Protein AF-A0A2A4QPN3-F1 (afdb_monomer)

Radius of gyration: 24.75 Å; Cα contacts (8 Å, |Δi|>4): 324; chains: 1; bounding box: 46×65×65 Å

Nearest PDB structures (foldseek):
  2ra8-assembly1_A  TM=9.077E-01  e=1.748E-03  Bacteroides fragilis YCH46
  4exr-assembly1_A-2  TM=6.008E-01  e=7.066E-01  Clostridioides difficile 630
  2it9-assembly2_D  TM=2.666E-01  e=8.387E-01  Prochlorococcus marinus str. NATL2A
  7ns8-assembly1_A-2  TM=3.839E-01  e=4.156E+00  Sulfolobus acidocaldarius DSM 639
  4pg6-assembly1_A  TM=3.106E-01  e=3.123E+00  Staphylococcus aureus

Secondary structure (DSSP, 8-state):
-HHHHHHHHSSTTHHHHHHHHGGGS-HHHHHHHHHHHHHHHHHHTPPPSEEEEEEEEETTEEEEEEEEEETTEEEEEEEETTS-EEEEEEE-SSHHHHHHHHHHHHHHHHHTT-EEE-----HHHH--EEEEGGG----TTS-GGGGHHHHHHHHHHHHHTT-B-HHHHHHHTTHHHHHHHHTTSS-HHHHHHHTTTEEEGGGB-HHHHHHHHHHHHHHHHHHIIIIITTSSSGGGS---HHHHHHHHHHHHHHHHHHHT-

pLDDT: mean 87.41, std 16.61, range [38.22, 98.75]

Mean predicted aligned error: 10.01 Å

Structure (mmCIF, N/CA/C/O backbone):
data_AF-A0A2A4QPN3-F1
#
_entry.id   AF-A0A2A4QPN3-F1
#
loop_
_atom_site.group_PDB
_atom_site.id
_atom_site.type_symbol
_atom_site.label_atom_id
_atom_site.label_alt_id
_atom_site.label_comp_id
_atom_site.label_asym_id
_atom_site.label_entity_id
_atom_site.label_seq_id
_atom_site.pdbx_PDB_ins_code
_atom_site.Cartn_x
_atom_site.Cartn_y
_atom_site.Cartn_z
_atom_site.occupancy
_atom_site.B_iso_or_equiv
_atom_site.auth_seq_id
_atom_site.auth_comp_id
_atom_site.auth_asym_id
_atom_site.auth_atom_id
_atom_site.pdbx_PDB_model_num
ATOM 1 N N . MET A 1 1 ? 7.264 -23.358 -3.867 1.00 40.41 1 MET A N 1
ATOM 2 C CA . MET A 1 1 ? 7.799 -24.368 -4.816 1.00 40.41 1 MET A CA 1
ATOM 3 C C . MET A 1 1 ? 9.286 -24.158 -5.152 1.00 40.41 1 MET A C 1
ATOM 5 O O . MET A 1 1 ? 10.064 -25.056 -4.858 1.00 40.41 1 MET A O 1
ATOM 9 N N . LYS A 1 2 ? 9.716 -22.974 -5.637 1.00 38.22 2 LYS A N 1
ATOM 10 C CA . LYS A 1 2 ? 11.133 -22.633 -5.943 1.00 38.22 2 LYS A CA 1
ATOM 11 C C . LYS A 1 2 ? 12.144 -22.939 -4.812 1.00 38.22 2 LYS A C 1
ATOM 13 O O . LYS A 1 2 ? 13.125 -23.634 -5.042 1.00 38.22 2 LYS A O 1
ATOM 18 N N . LYS A 1 3 ? 11.870 -22.515 -3.567 1.00 45.44 3 LYS A N 1
ATOM 19 C CA . LYS A 1 3 ? 12.744 -22.787 -2.396 1.00 45.44 3 LYS A CA 1
ATOM 20 C C . LYS A 1 3 ? 12.800 -24.268 -1.978 1.00 45.44 3 LYS A C 1
ATOM 22 O O . LYS A 1 3 ? 13.775 -24.687 -1.362 1.00 45.44 3 LYS A O 1
ATOM 27 N N . LEU A 1 4 ? 11.769 -25.054 -2.302 1.00 43.06 4 LEU A N 1
ATOM 28 C CA . LEU A 1 4 ? 11.677 -26.475 -1.945 1.00 43.06 4 LEU A CA 1
ATOM 29 C C . LEU A 1 4 ? 12.508 -27.338 -2.908 1.00 43.06 4 LEU A C 1
ATOM 31 O O . LEU A 1 4 ? 13.197 -28.251 -2.472 1.00 43.06 4 LEU A O 1
ATOM 35 N N . ILE A 1 5 ? 12.491 -26.999 -4.201 1.00 49.09 5 ILE A N 1
ATOM 36 C CA . ILE A 1 5 ? 13.241 -27.702 -5.253 1.00 49.09 5 ILE A CA 1
ATOM 37 C C . ILE A 1 5 ? 14.745 -27.423 -5.134 1.00 49.09 5 ILE A C 1
ATOM 39 O O . ILE A 1 5 ? 15.536 -28.360 -5.193 1.00 49.09 5 ILE A O 1
ATOM 43 N N . GLN A 1 6 ? 15.144 -26.175 -4.865 1.00 50.19 6 GLN A N 1
ATOM 44 C CA . GLN A 1 6 ? 16.559 -25.838 -4.671 1.00 50.19 6 GLN A CA 1
ATOM 45 C C . GLN A 1 6 ? 17.157 -26.552 -3.443 1.00 50.19 6 GLN A C 1
ATOM 47 O O . GLN A 1 6 ? 18.210 -27.173 -3.538 1.00 50.19 6 GLN A O 1
ATOM 52 N N . ARG A 1 7 ? 16.417 -26.601 -2.321 1.00 51.16 7 ARG A N 1
ATOM 53 C CA . ARG A 1 7 ? 16.808 -27.378 -1.126 1.00 51.16 7 ARG A CA 1
ATOM 54 C C . ARG A 1 7 ? 16.937 -28.884 -1.379 1.00 51.16 7 ARG A C 1
ATOM 56 O O . ARG A 1 7 ? 17.702 -29.543 -0.678 1.00 51.16 7 ARG A O 1
ATOM 63 N N . LEU A 1 8 ? 16.184 -29.438 -2.331 1.00 48.06 8 LEU A N 1
ATOM 64 C CA . LEU A 1 8 ? 16.278 -30.850 -2.715 1.00 48.06 8 LEU A CA 1
ATOM 65 C C . LEU A 1 8 ? 17.497 -31.117 -3.613 1.00 48.06 8 LEU A C 1
ATOM 67 O O . LEU A 1 8 ? 18.104 -32.176 -3.498 1.00 48.06 8 LEU A O 1
ATOM 71 N N . LEU A 1 9 ? 17.893 -30.173 -4.467 1.00 51.81 9 LEU A N 1
ATOM 72 C CA . LEU A 1 9 ? 19.077 -30.312 -5.325 1.00 51.81 9 LEU A CA 1
ATOM 73 C C . LEU A 1 9 ? 20.394 -30.149 -4.550 1.00 51.81 9 LEU A C 1
ATOM 75 O O . LEU A 1 9 ? 21.354 -30.866 -4.827 1.00 51.81 9 LEU A O 1
ATOM 79 N N . ASP A 1 10 ? 20.420 -29.276 -3.541 1.00 55.06 10 ASP A N 1
ATOM 80 C CA . ASP A 1 10 ? 21.624 -28.998 -2.742 1.00 55.06 10 ASP A CA 1
ATOM 81 C C . ASP A 1 10 ? 21.938 -30.102 -1.713 1.00 55.06 10 ASP A C 1
ATOM 83 O O . ASP A 1 10 ? 23.044 -30.181 -1.171 1.00 55.06 10 ASP A O 1
ATOM 87 N N . ASN A 1 11 ? 20.978 -30.990 -1.439 1.00 45.91 11 ASN A N 1
ATOM 88 C CA . ASN A 1 11 ? 21.125 -32.073 -0.477 1.00 45.91 11 ASN A CA 1
ATOM 89 C C . ASN A 1 11 ? 21.337 -33.400 -1.222 1.00 45.91 11 ASN A C 1
ATOM 91 O O . ASN A 1 11 ? 20.488 -33.809 -2.012 1.00 45.91 11 ASN A O 1
ATOM 95 N N . LYS A 1 12 ? 22.429 -34.135 -0.951 1.00 48.38 12 LYS A N 1
ATOM 96 C CA . LYS A 1 12 ? 22.719 -35.436 -1.607 1.00 48.38 12 LYS A CA 1
ATOM 97 C C . LYS A 1 12 ? 21.569 -36.457 -1.478 1.00 48.38 12 LYS A C 1
ATOM 99 O O . LYS A 1 12 ? 21.488 -37.387 -2.275 1.00 48.38 12 LYS A O 1
ATOM 104 N N . ALA A 1 13 ? 20.661 -36.260 -0.518 1.00 45.09 13 ALA A N 1
ATOM 105 C CA . ALA A 1 13 ? 19.436 -37.036 -0.343 1.00 45.09 13 ALA A CA 1
ATOM 106 C C . ALA A 1 13 ? 18.302 -36.690 -1.337 1.00 45.09 13 ALA A C 1
ATOM 108 O O . ALA A 1 13 ? 17.501 -37.563 -1.665 1.00 45.09 13 ALA A O 1
ATOM 109 N N . GLY A 1 14 ? 18.214 -35.462 -1.862 1.00 40.41 14 GLY A N 1
ATOM 110 C CA . GLY A 1 14 ? 17.149 -35.080 -2.800 1.00 40.41 14 GLY A CA 1
ATOM 111 C C . GLY A 1 14 ? 17.400 -35.543 -4.239 1.00 40.41 14 GLY A C 1
ATOM 112 O O . GLY A 1 14 ? 16.444 -35.864 -4.945 1.00 40.41 14 GLY A O 1
ATOM 113 N N . ALA A 1 15 ? 18.663 -35.764 -4.624 1.00 44.59 15 ALA A N 1
ATOM 114 C CA . ALA A 1 15 ? 19.0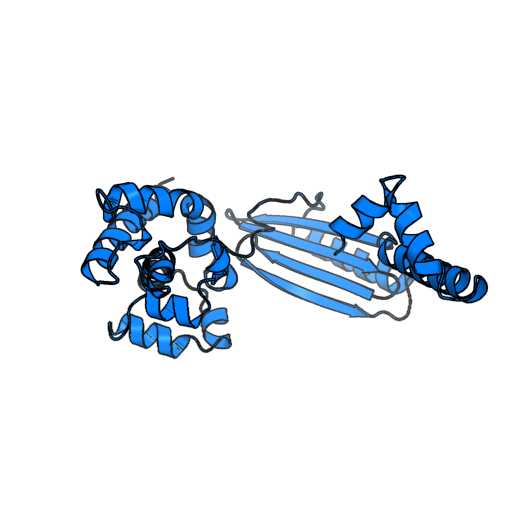02 -36.548 -5.818 1.00 44.59 15 ALA A CA 1
ATOM 115 C C . ALA A 1 15 ? 18.452 -37.992 -5.740 1.00 44.59 15 ALA A C 1
ATOM 117 O O . ALA A 1 15 ? 18.082 -38.577 -6.756 1.00 44.59 15 ALA A O 1
ATOM 118 N N . PHE A 1 16 ? 18.327 -38.546 -4.528 1.00 45.22 16 PHE A N 1
ATOM 119 C CA . PHE A 1 16 ? 17.784 -39.884 -4.282 1.00 45.22 16 PHE A CA 1
ATOM 120 C C . PHE A 1 16 ? 16.247 -39.929 -4.393 1.00 45.22 16 PHE A C 1
ATOM 122 O O . PHE A 1 16 ? 15.687 -40.927 -4.837 1.00 45.22 16 PHE A O 1
ATOM 129 N N . LEU A 1 17 ? 15.554 -38.832 -4.069 1.00 42.59 17 LEU A N 1
ATOM 130 C CA . LEU A 1 17 ? 14.089 -38.722 -4.155 1.00 42.59 17 LEU A CA 1
ATOM 131 C C . LEU A 1 17 ? 13.585 -38.589 -5.604 1.00 42.59 17 LEU A C 1
ATOM 133 O O . LEU A 1 17 ? 12.549 -39.158 -5.950 1.00 42.59 17 LEU A O 1
ATOM 137 N N . VAL A 1 18 ? 14.357 -37.931 -6.477 1.00 47.94 18 VAL A N 1
ATOM 138 C CA . VAL A 1 18 ? 14.113 -37.929 -7.934 1.00 47.94 18 VAL A CA 1
ATOM 139 C C . VAL A 1 18 ? 14.319 -39.330 -8.529 1.00 47.94 18 VAL A C 1
ATOM 141 O O . VAL A 1 18 ? 13.571 -39.746 -9.412 1.00 47.94 18 VAL A O 1
ATOM 144 N N . LEU A 1 19 ? 15.279 -40.092 -7.99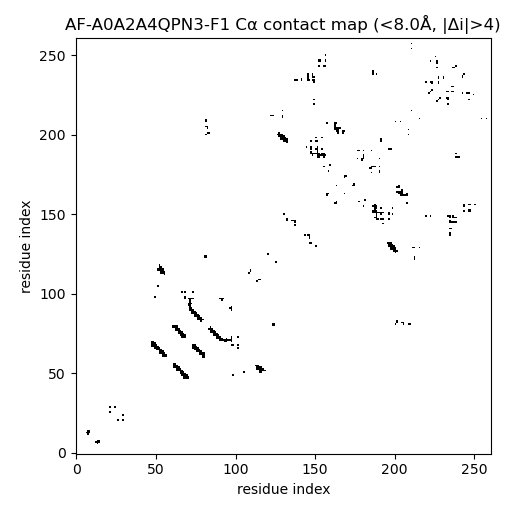6 1.00 47.38 19 LEU A N 1
ATOM 145 C CA . LEU A 1 19 ? 15.530 -41.486 -8.374 1.00 47.38 19 LEU A CA 1
ATOM 146 C C . LEU A 1 19 ? 14.396 -42.432 -7.939 1.00 47.38 19 LEU A C 1
ATOM 148 O O . LEU A 1 19 ? 14.037 -43.323 -8.705 1.00 47.38 19 LEU A O 1
ATOM 152 N N . ILE A 1 20 ? 13.778 -42.214 -6.771 1.00 46.72 20 ILE A N 1
ATOM 153 C CA . ILE A 1 20 ? 12.663 -43.043 -6.267 1.00 46.72 20 ILE A CA 1
ATOM 154 C C . ILE A 1 20 ? 11.383 -42.868 -7.107 1.00 46.72 20 ILE A C 1
ATOM 156 O O . ILE A 1 20 ? 10.689 -43.849 -7.371 1.00 46.72 20 ILE A O 1
ATOM 160 N N . LEU A 1 21 ? 11.099 -41.666 -7.620 1.00 42.12 21 LEU A N 1
ATOM 161 C CA . LEU A 1 21 ? 9.992 -41.440 -8.569 1.00 42.12 21 LEU A CA 1
ATOM 162 C C . LEU A 1 21 ? 10.262 -42.019 -9.975 1.00 42.12 21 LEU A C 1
ATOM 164 O O . LEU A 1 21 ? 9.327 -42.209 -10.753 1.00 42.12 21 LEU A O 1
ATOM 168 N N . GLY A 1 22 ? 11.520 -42.342 -10.296 1.00 45.50 22 GLY A N 1
ATOM 169 C CA . GLY A 1 22 ? 11.939 -42.956 -11.559 1.00 45.50 22 GLY A CA 1
ATOM 170 C C . GLY A 1 22 ? 11.785 -44.481 -11.632 1.00 45.50 22 GLY A C 1
ATOM 171 O O . GLY A 1 22 ? 11.969 -45.045 -12.705 1.00 45.50 22 GLY A O 1
ATOM 172 N N . ILE A 1 23 ? 11.425 -45.168 -10.541 1.00 47.28 23 ILE A N 1
ATOM 173 C CA . ILE A 1 23 ? 11.342 -46.645 -10.513 1.00 47.28 23 ILE A CA 1
ATOM 174 C C . ILE A 1 23 ? 10.055 -47.185 -11.181 1.00 47.28 23 ILE A C 1
ATOM 176 O O . ILE A 1 23 ? 9.970 -48.369 -11.494 1.00 47.28 23 ILE A O 1
ATOM 180 N N . LEU A 1 24 ? 9.073 -46.331 -11.497 1.00 47.88 24 LEU A N 1
ATOM 181 C CA . LEU A 1 24 ? 7.813 -46.733 -12.154 1.00 47.88 24 LEU A CA 1
ATOM 182 C C . LEU A 1 24 ? 7.694 -46.309 -13.627 1.00 47.88 24 LEU A C 1
ATOM 184 O O . LEU A 1 24 ? 6.676 -46.575 -14.264 1.00 47.88 24 LEU A O 1
ATOM 188 N N . ILE A 1 25 ? 8.716 -45.662 -14.195 1.00 50.16 25 ILE A N 1
ATOM 189 C CA . ILE A 1 25 ? 8.693 -45.171 -15.576 1.00 50.16 25 ILE A CA 1
ATOM 190 C C . ILE A 1 25 ? 10.009 -45.570 -16.250 1.00 50.16 25 ILE A C 1
ATOM 192 O O . ILE A 1 25 ? 11.072 -45.397 -15.668 1.00 50.16 25 ILE A O 1
ATOM 196 N N . SER A 1 26 ? 9.938 -46.127 -17.466 1.00 58.28 26 SER A N 1
ATOM 197 C CA . SER A 1 26 ? 11.101 -46.592 -18.243 1.00 58.28 26 SER A CA 1
ATOM 198 C C . SER A 1 26 ? 12.304 -45.630 -18.146 1.00 58.28 26 SER A C 1
ATOM 200 O O . SER A 1 26 ? 12.100 -44.415 -18.267 1.00 58.28 26 SER A O 1
ATOM 202 N N . PRO A 1 27 ? 13.551 -46.135 -18.015 1.00 58.44 27 PRO A N 1
ATOM 203 C CA . PRO A 1 27 ? 14.764 -45.312 -17.923 1.00 58.44 27 PRO A CA 1
ATOM 204 C C . PRO A 1 27 ? 14.859 -44.247 -19.025 1.00 58.44 27 PRO A C 1
ATOM 206 O O . PRO A 1 27 ? 15.352 -43.145 -18.802 1.00 58.44 27 PRO A O 1
ATOM 209 N N . PHE A 1 28 ? 14.318 -44.549 -20.208 1.00 53.84 28 PHE A N 1
ATOM 210 C CA . PHE A 1 28 ? 14.259 -43.632 -21.344 1.00 53.84 28 PHE A CA 1
ATOM 211 C C . PHE A 1 28 ? 13.368 -42.406 -21.092 1.00 53.84 28 PHE A C 1
ATOM 213 O O . PHE A 1 28 ? 13.723 -41.290 -21.467 1.00 53.84 28 PHE A O 1
ATOM 220 N N . VAL A 1 29 ? 12.227 -42.591 -20.425 1.00 57.44 29 VAL A N 1
ATOM 221 C CA . VAL A 1 29 ? 11.286 -41.509 -20.100 1.00 57.44 29 VAL A CA 1
ATOM 222 C C . VAL A 1 29 ? 11.829 -40.643 -18.965 1.00 57.44 29 VAL A C 1
ATOM 224 O O . VAL A 1 29 ? 11.651 -39.428 -18.991 1.00 57.44 29 VAL A O 1
ATOM 227 N N . ALA A 1 30 ? 12.534 -41.243 -18.002 1.00 56.59 30 ALA A N 1
ATOM 228 C CA . ALA A 1 30 ? 13.214 -40.504 -16.941 1.00 56.59 30 ALA A CA 1
ATOM 229 C C . ALA A 1 30 ? 14.332 -39.605 -17.502 1.00 56.59 30 ALA A C 1
ATOM 231 O O . ALA A 1 30 ? 14.390 -38.427 -17.160 1.00 56.59 30 ALA A O 1
ATOM 232 N N . ILE A 1 31 ? 15.155 -40.116 -18.428 1.00 61.53 31 ILE A N 1
ATOM 233 C CA . ILE A 1 31 ? 16.202 -39.331 -19.109 1.00 61.53 31 ILE A CA 1
ATOM 234 C C . ILE A 1 31 ? 15.591 -38.201 -19.947 1.00 61.53 31 ILE A C 1
ATOM 236 O O . ILE A 1 31 ? 16.084 -37.074 -19.910 1.00 61.53 31 ILE A O 1
ATOM 240 N N . PHE A 1 32 ? 14.508 -38.476 -20.682 1.00 63.62 32 PHE A N 1
ATOM 241 C CA . PHE A 1 32 ? 13.838 -37.468 -21.505 1.00 63.62 32 PHE A CA 1
ATOM 242 C C . PHE A 1 32 ? 13.210 -36.351 -20.657 1.00 63.62 32 PHE A C 1
ATOM 244 O O . PHE A 1 32 ? 13.458 -35.177 -20.921 1.00 63.62 32 PHE A O 1
ATOM 251 N N . LYS A 1 33 ? 12.476 -36.702 -19.590 1.00 67.06 33 LYS A N 1
ATOM 252 C CA . LYS A 1 33 ? 11.915 -35.720 -18.647 1.00 67.06 33 LYS A CA 1
ATOM 253 C C . LYS A 1 33 ? 13.001 -34.938 -17.915 1.00 67.06 33 LYS A C 1
ATOM 255 O O . LYS A 1 33 ? 12.840 -33.743 -17.708 1.00 67.06 33 LYS A O 1
ATOM 260 N N . TRP A 1 34 ? 14.112 -35.581 -17.552 1.00 65.12 34 TRP A N 1
ATOM 261 C CA . TRP A 1 34 ? 15.252 -34.894 -16.949 1.00 65.12 34 TRP A CA 1
ATOM 262 C C . TRP A 1 34 ? 15.859 -33.879 -17.913 1.00 65.12 34 TRP A C 1
ATOM 264 O O . TRP A 1 34 ? 16.080 -32.740 -17.522 1.00 65.12 34 TRP A O 1
ATOM 274 N N . LYS A 1 35 ? 16.045 -34.250 -19.186 1.00 70.06 35 LYS A N 1
ATOM 275 C CA . LYS A 1 35 ? 16.524 -33.329 -20.221 1.00 70.06 35 LYS A CA 1
ATOM 276 C C . LYS A 1 35 ? 15.583 -32.131 -20.381 1.00 70.06 35 LYS A C 1
ATOM 278 O O . LYS A 1 35 ? 16.059 -31.004 -20.352 1.00 70.06 35 LYS A O 1
ATOM 283 N N . GLU A 1 36 ? 14.272 -32.355 -20.470 1.00 71.56 36 GLU A N 1
ATOM 284 C CA . GLU A 1 36 ? 13.278 -31.275 -20.570 1.00 71.56 36 GLU A CA 1
ATOM 285 C C . GLU A 1 36 ? 13.287 -30.358 -19.336 1.00 71.56 36 GLU A C 1
ATOM 287 O O . GLU A 1 36 ? 13.307 -29.140 -19.482 1.00 71.56 36 GLU A O 1
ATOM 292 N N . ILE A 1 37 ? 13.350 -30.923 -18.126 1.00 68.56 37 ILE A N 1
ATOM 293 C CA . ILE A 1 37 ? 13.464 -30.150 -16.881 1.00 68.56 37 ILE A CA 1
ATOM 294 C C . ILE A 1 37 ? 14.769 -29.350 -16.868 1.00 68.56 37 ILE A C 1
ATOM 296 O O . ILE A 1 37 ? 14.751 -28.175 -16.527 1.00 68.56 37 ILE A O 1
ATOM 300 N N . THR A 1 38 ? 15.898 -29.939 -17.271 1.00 66.75 38 THR A N 1
ATOM 301 C CA . THR A 1 38 ? 17.180 -29.223 -17.294 1.00 66.75 38 THR A CA 1
ATOM 302 C C . THR A 1 38 ? 17.234 -28.128 -18.351 1.00 66.75 38 THR A C 1
ATOM 304 O O . THR A 1 38 ? 17.822 -27.089 -18.084 1.00 66.75 38 THR A O 1
ATOM 307 N N . GLU A 1 39 ? 16.628 -28.319 -19.525 1.00 72.00 39 GLU A N 1
ATOM 308 C CA . GLU A 1 39 ? 16.555 -27.272 -20.550 1.00 72.00 39 GLU A CA 1
ATOM 309 C C . GLU A 1 39 ? 15.607 -26.148 -20.116 1.00 72.00 39 GLU A C 1
ATOM 311 O O . GLU A 1 39 ? 15.998 -24.988 -20.177 1.00 72.00 39 GLU A O 1
ATOM 316 N N . ARG A 1 40 ? 14.445 -26.468 -19.529 1.00 60.78 40 ARG A N 1
ATOM 317 C CA . ARG A 1 40 ? 13.566 -25.460 -18.910 1.00 60.78 40 ARG A CA 1
ATOM 318 C C . ARG A 1 40 ? 14.265 -24.689 -17.798 1.00 60.78 40 ARG A C 1
ATOM 320 O O . ARG A 1 40 ? 14.178 -23.474 -17.760 1.00 60.78 40 ARG A O 1
ATOM 327 N N . LEU A 1 41 ? 15.005 -25.369 -16.922 1.00 58.03 41 LEU A N 1
ATOM 328 C CA . LEU A 1 41 ? 15.772 -24.714 -15.859 1.00 58.03 41 LEU A CA 1
ATOM 329 C C . LEU A 1 41 ? 16.925 -23.861 -16.407 1.00 58.03 41 LEU A C 1
ATOM 331 O O . LEU A 1 41 ? 17.285 -22.870 -15.781 1.00 58.03 41 LEU A O 1
ATOM 335 N N . LYS A 1 42 ? 17.526 -24.221 -17.548 1.00 64.69 42 LYS A N 1
ATOM 336 C CA . LYS A 1 42 ? 18.531 -23.380 -18.220 1.00 64.69 42 LYS A CA 1
ATOM 337 C C . LYS A 1 42 ? 17.897 -22.150 -18.863 1.00 64.69 42 LYS A C 1
ATOM 339 O O . LYS A 1 42 ? 18.478 -21.076 -18.771 1.00 64.69 42 LYS A O 1
ATOM 344 N N . GLU A 1 43 ? 16.732 -22.299 -19.487 1.00 61.66 43 GLU A N 1
ATOM 345 C CA . GLU A 1 43 ? 15.966 -21.182 -20.049 1.00 61.66 43 GLU A CA 1
ATOM 346 C C . GLU A 1 43 ? 15.454 -20.244 -18.945 1.00 61.66 43 GLU A C 1
ATOM 348 O O . GLU A 1 43 ? 15.603 -19.033 -19.065 1.00 61.66 43 GLU A O 1
ATOM 353 N N . GLU A 1 44 ? 14.953 -20.785 -17.831 1.00 57.72 44 GLU A N 1
ATOM 354 C CA . GLU A 1 44 ? 14.488 -20.018 -16.665 1.00 57.72 44 GLU A CA 1
ATOM 355 C C . GLU A 1 44 ? 15.620 -19.293 -15.913 1.00 57.72 44 GLU A C 1
ATOM 357 O O . GLU A 1 44 ? 15.354 -18.296 -15.246 1.00 57.72 44 GLU A O 1
ATOM 362 N N . ASN A 1 45 ? 16.868 -19.773 -16.007 1.00 59.19 45 ASN A N 1
ATOM 363 C CA . ASN A 1 45 ? 18.042 -19.164 -15.362 1.00 59.19 45 ASN A CA 1
ATOM 364 C C . ASN A 1 45 ? 18.944 -18.387 -16.332 1.00 59.19 45 ASN A C 1
ATOM 366 O O . ASN A 1 45 ? 20.059 -18.008 -15.964 1.00 59.19 45 ASN A O 1
ATOM 370 N N . LYS A 1 46 ? 18.512 -18.169 -17.577 1.00 73.31 46 LYS A N 1
ATOM 371 C CA . LYS A 1 46 ? 19.281 -17.364 -18.523 1.00 73.31 46 LYS A CA 1
ATOM 372 C C . LYS A 1 46 ? 19.271 -15.909 -18.051 1.00 73.31 46 LYS A C 1
ATOM 374 O O . LYS A 1 46 ? 18.209 -15.300 -17.957 1.00 73.31 46 LYS A O 1
ATOM 379 N N . GLU A 1 47 ? 20.451 -15.358 -17.763 1.00 76.94 47 GLU A N 1
ATOM 380 C CA . GLU A 1 47 ? 20.565 -13.933 -17.453 1.00 76.94 47 GLU A CA 1
ATOM 381 C C . GLU A 1 47 ? 20.036 -13.093 -18.625 1.00 76.94 47 GLU A C 1
ATOM 383 O O . GLU A 1 47 ? 20.248 -13.456 -19.791 1.00 76.94 47 GLU A O 1
ATOM 388 N N . PRO A 1 48 ? 19.339 -11.984 -18.334 1.00 78.56 48 PRO A N 1
ATOM 389 C CA . PRO A 1 48 ? 18.852 -11.097 -19.372 1.00 78.56 48 PRO A CA 1
ATOM 390 C C . PRO A 1 48 ? 20.022 -10.554 -20.194 1.00 78.56 48 PRO A C 1
ATOM 392 O O . PRO A 1 48 ? 21.121 -10.317 -19.693 1.00 78.56 48 PRO A O 1
ATOM 395 N N . ASP A 1 49 ? 19.763 -10.308 -21.474 1.00 84.75 49 ASP A N 1
ATOM 396 C CA . ASP A 1 49 ? 20.779 -9.809 -22.399 1.00 84.75 49 ASP A CA 1
ATOM 397 C C . ASP A 1 49 ? 21.205 -8.369 -22.064 1.00 84.75 49 ASP A C 1
ATOM 399 O O . ASP A 1 49 ? 22.281 -7.918 -22.460 1.00 84.75 49 ASP A O 1
ATOM 403 N N . PHE A 1 50 ? 20.348 -7.643 -21.343 1.00 92.12 50 PHE A N 1
ATOM 404 C CA . PHE A 1 50 ? 20.582 -6.289 -20.865 1.00 92.12 50 PHE A CA 1
ATOM 405 C C . PHE A 1 50 ? 19.665 -5.986 -19.680 1.00 92.12 50 PHE A C 1
ATOM 407 O O . PHE A 1 50 ? 18.466 -6.261 -19.728 1.00 92.12 50 PHE A O 1
ATOM 414 N N . THR A 1 51 ? 20.207 -5.345 -18.647 1.00 94.81 51 THR A N 1
ATOM 415 C CA . THR A 1 51 ? 19.410 -4.717 -17.588 1.00 94.81 51 THR A CA 1
ATOM 416 C C . THR A 1 51 ? 20.047 -3.398 -17.182 1.00 94.81 51 THR A C 1
ATOM 418 O O . THR A 1 51 ? 21.253 -3.338 -16.910 1.00 94.81 51 THR A O 1
ATOM 421 N N . LYS A 1 52 ? 19.247 -2.331 -17.139 1.00 97.06 52 LYS A N 1
ATOM 422 C CA . LYS A 1 52 ? 19.645 -1.036 -16.581 1.00 97.06 52 LYS A CA 1
ATOM 423 C C . LYS A 1 52 ? 18.559 -0.512 -15.667 1.00 97.06 52 LYS A C 1
ATOM 425 O O . LYS A 1 52 ? 17.403 -0.422 -16.060 1.00 97.06 52 LYS A O 1
ATOM 430 N N . TYR A 1 53 ? 18.989 -0.127 -14.477 1.00 96.69 53 TYR A N 1
ATOM 431 C CA . TYR A 1 53 ? 18.171 0.537 -13.489 1.00 96.69 53 TYR A CA 1
ATOM 432 C C . TYR A 1 53 ? 18.662 1.977 -13.355 1.00 96.69 53 TYR A C 1
ATOM 434 O O . TYR A 1 53 ? 19.873 2.229 -13.313 1.00 96.69 53 TYR A O 1
ATOM 442 N N . LEU A 1 54 ? 17.734 2.924 -13.391 1.00 97.62 54 LEU A N 1
ATOM 443 C CA . LEU A 1 54 ? 18.029 4.340 -13.301 1.00 97.62 54 LEU A CA 1
ATOM 444 C C . LEU A 1 54 ? 17.113 5.004 -12.286 1.00 97.62 54 LEU A C 1
ATOM 446 O O . LEU A 1 54 ? 15.935 4.670 -12.202 1.00 97.62 54 LEU A O 1
ATOM 450 N N . GLU A 1 55 ? 17.648 5.998 -11.587 1.00 96.50 55 GLU A N 1
ATOM 451 C CA . GLU A 1 55 ? 16.924 6.766 -10.578 1.00 96.50 55 GLU A CA 1
ATOM 452 C C . GLU A 1 55 ? 17.100 8.266 -10.789 1.00 96.50 55 GLU A C 1
ATOM 454 O O . GLU A 1 55 ? 18.140 8.739 -11.263 1.00 96.50 55 GLU A O 1
ATOM 459 N N . ARG A 1 56 ? 16.081 9.023 -10.391 1.00 95.62 56 ARG A N 1
ATOM 460 C CA . ARG A 1 56 ? 16.109 10.480 -10.313 1.00 95.62 56 ARG A CA 1
ATOM 461 C C . ARG A 1 56 ? 15.485 10.909 -8.993 1.00 95.62 56 ARG A C 1
ATOM 463 O O . ARG A 1 56 ? 14.342 10.567 -8.719 1.00 95.62 56 ARG A O 1
ATOM 470 N N . ASN A 1 57 ? 16.223 11.702 -8.223 1.00 92.56 57 ASN A N 1
ATOM 471 C CA . ASN A 1 57 ? 15.748 12.272 -6.965 1.00 92.56 57 ASN A CA 1
ATOM 472 C C . ASN A 1 57 ? 15.344 13.734 -7.183 1.00 92.56 57 ASN A C 1
ATOM 474 O O . ASN A 1 57 ? 16.163 14.521 -7.665 1.00 92.56 57 ASN A O 1
ATOM 478 N N . ALA A 1 58 ? 14.113 14.088 -6.824 1.00 87.31 58 ALA A N 1
ATOM 479 C CA . ALA A 1 58 ? 13.590 15.452 -6.857 1.00 87.31 58 ALA A CA 1
ATOM 480 C C . ALA A 1 58 ? 12.601 15.648 -5.699 1.00 87.31 58 ALA A C 1
ATOM 482 O O . ALA A 1 58 ? 11.746 14.801 -5.493 1.00 87.31 58 ALA A O 1
ATOM 483 N N . ASP A 1 59 ? 12.724 16.740 -4.940 1.00 78.31 59 ASP A N 1
ATOM 484 C CA . ASP A 1 59 ? 11.754 17.148 -3.906 1.00 78.31 59 ASP A CA 1
ATOM 485 C C . ASP A 1 59 ? 11.342 16.042 -2.904 1.00 78.31 59 ASP A C 1
ATOM 487 O O . ASP A 1 59 ? 10.175 15.909 -2.547 1.00 78.31 59 ASP A O 1
ATOM 491 N N . ASN A 1 60 ? 12.317 15.258 -2.419 1.00 74.50 60 ASN A N 1
ATOM 492 C CA . ASN A 1 60 ? 12.127 14.084 -1.542 1.00 74.50 60 ASN A CA 1
ATOM 493 C C . ASN A 1 60 ? 11.349 12.915 -2.172 1.00 74.50 60 ASN A C 1
ATOM 495 O O . ASN A 1 60 ? 10.896 12.019 -1.462 1.00 74.50 60 ASN A O 1
ATOM 499 N N . GLU A 1 61 ? 11.223 12.899 -3.494 1.00 84.50 61 GLU A N 1
ATOM 500 C CA . GLU A 1 61 ? 10.680 11.787 -4.259 1.00 84.50 61 GLU A CA 1
ATOM 501 C C . GLU A 1 61 ? 11.771 11.156 -5.131 1.00 84.50 61 GLU A C 1
ATOM 503 O O . GLU A 1 61 ? 12.604 11.840 -5.739 1.00 84.50 61 GLU A O 1
ATOM 508 N N . THR A 1 62 ? 11.755 9.827 -5.200 1.00 90.38 62 THR A N 1
ATOM 509 C CA . THR A 1 62 ? 12.635 9.045 -6.070 1.00 90.38 62 THR A CA 1
ATOM 510 C C . THR A 1 62 ? 11.799 8.428 -7.180 1.00 90.38 62 THR A C 1
ATOM 512 O O . THR A 1 62 ? 10.982 7.539 -6.938 1.00 90.38 62 THR A O 1
ATOM 515 N N . SER A 1 63 ? 12.007 8.894 -8.411 1.00 94.44 63 SER A N 1
ATOM 516 C CA . SER A 1 63 ? 11.511 8.219 -9.611 1.00 94.44 63 SER A CA 1
ATOM 517 C C . SER A 1 63 ? 12.519 7.162 -10.049 1.00 94.44 63 SER A C 1
ATOM 519 O O . SER A 1 63 ? 13.729 7.400 -9.994 1.00 94.44 63 SER A O 1
ATOM 521 N N . PHE A 1 64 ? 12.041 6.035 -10.563 1.00 95.88 64 PHE A N 1
ATOM 522 C CA . PHE A 1 64 ? 12.889 4.976 -11.095 1.00 95.88 64 PHE A CA 1
ATOM 523 C C . PHE A 1 64 ? 12.416 4.487 -12.461 1.00 95.88 64 PHE A C 1
ATOM 525 O O . PHE A 1 64 ? 11.253 4.635 -12.841 1.00 95.88 64 PHE A O 1
ATOM 532 N N . ILE A 1 65 ? 13.339 3.862 -13.184 1.00 97.38 65 ILE A N 1
ATOM 533 C CA . ILE A 1 65 ? 13.043 3.057 -14.362 1.00 97.38 65 ILE A CA 1
ATOM 534 C C . ILE A 1 65 ? 13.986 1.853 -14.422 1.00 97.38 65 ILE A C 1
ATOM 536 O O . ILE A 1 65 ? 15.205 1.984 -14.314 1.00 97.38 65 ILE A O 1
ATOM 540 N N . ASN A 1 66 ? 13.411 0.670 -14.610 1.00 96.75 66 ASN A N 1
ATOM 541 C CA . ASN A 1 66 ? 14.099 -0.588 -14.846 1.00 96.75 66 ASN A CA 1
ATOM 542 C C . ASN A 1 66 ? 13.819 -1.057 -16.277 1.00 96.75 66 ASN A C 1
ATOM 544 O O . ASN A 1 66 ? 12.665 -1.241 -16.662 1.00 96.75 66 ASN A O 1
ATOM 548 N N . ILE A 1 67 ? 14.872 -1.252 -17.067 1.00 97.81 67 ILE A N 1
ATOM 549 C CA . ILE A 1 67 ? 14.791 -1.661 -18.471 1.00 97.81 67 ILE A CA 1
ATOM 550 C C . ILE A 1 67 ? 15.503 -2.997 -18.609 1.00 97.81 67 ILE A C 1
ATOM 552 O O . ILE A 1 67 ? 16.722 -3.064 -18.444 1.00 97.81 67 ILE A O 1
ATOM 556 N N . THR A 1 68 ? 14.756 -4.037 -18.969 1.00 97.19 68 THR A N 1
ATOM 557 C CA . THR A 1 68 ? 15.268 -5.400 -19.139 1.00 97.19 68 THR A CA 1
ATOM 558 C C . THR A 1 68 ? 15.023 -5.875 -20.563 1.00 97.19 68 THR A C 1
ATOM 560 O O . THR A 1 68 ? 13.898 -5.790 -21.049 1.00 97.19 68 THR A O 1
ATOM 563 N N . VAL A 1 69 ? 16.053 -6.397 -21.230 1.00 96.31 69 VAL A N 1
ATOM 564 C CA . VAL A 1 69 ? 15.935 -7.033 -22.550 1.00 96.31 69 VAL A CA 1
ATOM 565 C C . VAL A 1 69 ? 16.160 -8.535 -22.418 1.00 96.31 69 VAL A C 1
ATOM 567 O O . VAL A 1 69 ? 17.198 -8.978 -21.924 1.00 96.31 69 VAL A O 1
ATOM 570 N N . GLU A 1 70 ? 15.197 -9.307 -22.907 1.00 94.12 70 GLU A N 1
ATOM 571 C CA . GLU A 1 70 ? 15.248 -10.762 -23.039 1.00 94.12 70 GLU A CA 1
ATOM 572 C C . GLU A 1 70 ? 14.981 -11.104 -24.515 1.00 94.12 70 GLU A C 1
ATOM 574 O O . GLU A 1 70 ? 13.845 -11.014 -24.988 1.00 94.12 70 GLU A O 1
ATOM 579 N N . ASP A 1 71 ? 16.031 -11.461 -25.265 1.00 92.81 71 ASP A N 1
ATOM 580 C CA . ASP A 1 71 ? 15.971 -11.705 -26.712 1.00 92.81 71 ASP A CA 1
ATOM 581 C C . ASP A 1 71 ? 15.395 -10.510 -27.502 1.00 92.81 71 ASP A C 1
ATOM 583 O O . ASP A 1 71 ? 16.033 -9.459 -27.595 1.00 92.81 71 ASP A O 1
ATOM 587 N N . THR A 1 72 ? 14.196 -10.636 -28.076 1.00 95.50 72 THR A N 1
ATOM 588 C CA . THR A 1 72 ? 13.535 -9.573 -28.848 1.00 95.50 72 THR A CA 1
ATOM 589 C C . THR A 1 72 ? 12.573 -8.719 -28.023 1.00 95.50 72 THR A C 1
ATOM 591 O O . THR A 1 72 ? 11.933 -7.820 -28.574 1.00 95.50 72 THR A O 1
ATOM 594 N N . TRP A 1 73 ? 12.417 -9.016 -26.733 1.00 95.69 73 TRP A N 1
ATOM 595 C CA . TRP A 1 73 ? 11.449 -8.368 -25.855 1.00 95.69 73 TRP A CA 1
ATOM 596 C C . TRP A 1 73 ? 12.136 -7.430 -24.878 1.00 95.69 73 TRP A C 1
ATOM 598 O O . TRP A 1 73 ? 13.116 -7.792 -24.232 1.00 95.69 73 TRP A O 1
ATOM 608 N N . ILE A 1 74 ? 11.580 -6.230 -24.737 1.00 97.50 74 ILE A N 1
ATOM 609 C CA . ILE A 1 74 ? 11.984 -5.262 -23.727 1.00 97.50 74 ILE A CA 1
ATOM 610 C C . ILE A 1 74 ? 10.853 -5.122 -22.718 1.00 97.50 74 ILE A C 1
ATOM 612 O O . ILE A 1 74 ? 9.726 -4.813 -23.104 1.00 97.50 74 ILE A O 1
ATOM 616 N N . ARG A 1 75 ? 11.152 -5.316 -21.436 1.00 97.56 75 ARG A N 1
ATOM 617 C CA . ARG A 1 75 ? 10.274 -4.949 -20.324 1.00 97.56 75 ARG A CA 1
ATOM 618 C C . ARG A 1 75 ? 10.758 -3.637 -19.729 1.00 97.56 75 ARG A C 1
ATOM 620 O O . ARG A 1 75 ? 11.954 -3.472 -19.490 1.00 97.56 75 ARG A O 1
ATOM 627 N N . VAL A 1 76 ? 9.824 -2.725 -19.500 1.00 97.62 76 VAL A N 1
ATOM 628 C CA . VAL A 1 76 ? 10.072 -1.453 -18.825 1.00 97.62 76 VAL A CA 1
ATOM 629 C C . VAL A 1 76 ? 9.158 -1.382 -17.615 1.00 97.62 76 VAL A C 1
ATOM 631 O O . VAL A 1 76 ? 7.941 -1.497 -17.758 1.00 97.62 76 VAL A O 1
ATOM 634 N N . GLU A 1 77 ? 9.749 -1.200 -16.443 1.00 95.56 77 GLU A N 1
ATOM 635 C CA . GLU A 1 77 ? 9.034 -0.889 -15.208 1.00 95.56 77 GLU A CA 1
ATOM 636 C C . GLU A 1 77 ? 9.475 0.501 -14.759 1.00 95.56 77 GLU A C 1
ATOM 638 O O . GLU A 1 77 ? 10.660 0.712 -14.518 1.00 95.56 77 GLU A O 1
ATOM 643 N N . GLU A 1 78 ? 8.560 1.461 -14.688 1.00 95.19 78 GLU A N 1
ATOM 644 C CA . GLU A 1 78 ? 8.876 2.831 -14.280 1.00 95.19 78 GLU A CA 1
ATOM 645 C C . GLU A 1 78 ? 7.819 3.373 -13.325 1.00 95.19 78 GLU A C 1
ATOM 647 O O . GLU A 1 78 ? 6.653 2.979 -13.376 1.00 95.19 78 GLU A O 1
ATOM 652 N N . GLY A 1 79 ? 8.226 4.267 -12.436 1.00 92.62 79 GLY A N 1
ATOM 653 C CA . GLY A 1 79 ? 7.331 4.829 -11.438 1.00 92.62 79 GLY A CA 1
ATOM 654 C C . GLY A 1 79 ? 8.081 5.629 -10.394 1.00 92.62 79 GLY A C 1
ATOM 655 O O . GLY A 1 79 ? 9.211 6.071 -10.605 1.00 92.62 79 GLY A O 1
ATOM 656 N N . GLU A 1 80 ? 7.437 5.801 -9.253 1.00 90.88 80 GLU A N 1
ATOM 657 C CA . GLU A 1 80 ? 7.979 6.514 -8.102 1.00 90.88 80 GLU A CA 1
ATOM 658 C C . GLU A 1 80 ? 7.934 5.606 -6.880 1.00 90.88 80 GLU A C 1
ATOM 660 O O . GLU A 1 80 ? 7.022 4.787 -6.735 1.00 90.88 80 GLU A O 1
ATOM 665 N N . PHE A 1 81 ? 8.918 5.741 -5.995 1.00 89.56 81 PHE A N 1
ATOM 666 C CA . PHE A 1 81 ? 8.904 5.035 -4.717 1.00 89.56 81 PHE A CA 1
ATOM 667 C C . PHE A 1 81 ? 7.638 5.402 -3.946 1.00 89.56 81 PHE A C 1
ATOM 669 O O . PHE A 1 81 ? 7.221 6.562 -3.942 1.00 89.56 81 PHE A O 1
ATOM 676 N N . LEU A 1 82 ? 7.002 4.397 -3.332 1.00 86.69 82 LEU A N 1
ATOM 677 C CA . LEU A 1 82 ? 5.708 4.529 -2.643 1.00 86.69 82 LEU A CA 1
ATOM 678 C C . LEU A 1 82 ? 4.543 5.040 -3.517 1.00 86.69 82 LEU A C 1
ATOM 680 O O . LEU A 1 82 ? 3.462 5.340 -3.002 1.00 86.69 82 LEU A O 1
ATOM 684 N N . GLY A 1 83 ? 4.754 5.134 -4.831 1.00 85.75 83 GLY A N 1
ATOM 685 C CA . GLY A 1 83 ? 3.770 5.528 -5.825 1.00 85.75 83 GLY A CA 1
ATOM 686 C C . GLY A 1 83 ? 3.321 4.363 -6.704 1.00 85.75 83 GLY A C 1
ATOM 687 O O . GLY A 1 83 ? 3.565 3.183 -6.424 1.00 85.75 83 GLY A O 1
ATOM 688 N N . GLN A 1 84 ? 2.642 4.718 -7.792 1.00 81.50 84 GLN A N 1
ATOM 689 C CA . GLN A 1 84 ? 2.207 3.766 -8.804 1.00 81.50 84 GLN A CA 1
ATOM 690 C C . GLN A 1 84 ? 3.388 3.353 -9.688 1.00 81.50 84 GLN A C 1
ATOM 692 O O . GLN A 1 84 ? 4.242 4.170 -10.040 1.00 81.50 84 GLN A O 1
ATOM 697 N N . VAL A 1 85 ? 3.411 2.076 -10.070 1.00 87.31 85 VAL A N 1
ATOM 698 C CA . VAL A 1 85 ? 4.417 1.519 -10.977 1.00 87.31 85 VAL A CA 1
ATOM 699 C C . VAL A 1 85 ? 3.741 1.092 -12.268 1.00 87.31 85 VAL A C 1
ATOM 701 O O . VAL A 1 85 ? 2.864 0.231 -12.278 1.00 87.31 85 VAL A O 1
ATOM 704 N N . SER A 1 86 ? 4.184 1.675 -13.374 1.00 90.19 86 SER A N 1
ATOM 705 C CA . SER A 1 86 ? 3.769 1.291 -14.716 1.00 90.19 86 SER A CA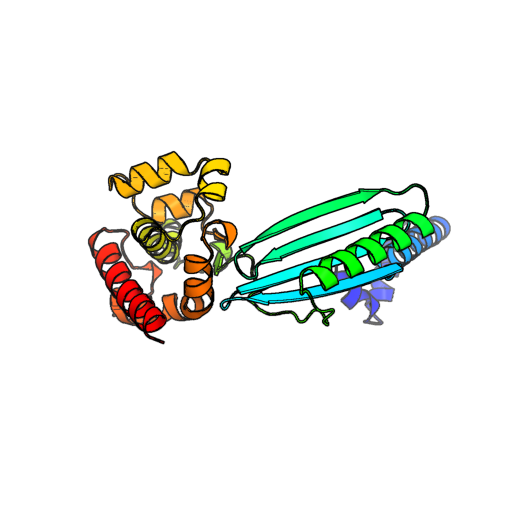 1
ATOM 706 C C . SER A 1 86 ? 4.674 0.188 -15.248 1.00 90.19 86 SER A C 1
ATOM 708 O O . SER A 1 86 ? 5.898 0.263 -15.142 1.00 90.19 86 SER A O 1
ATOM 710 N N . LYS A 1 87 ? 4.073 -0.836 -15.860 1.00 94.06 87 LYS A N 1
ATOM 711 C CA . LYS A 1 87 ? 4.794 -1.930 -16.519 1.00 94.06 87 LYS A CA 1
ATOM 712 C C . LYS A 1 87 ? 4.393 -1.992 -17.983 1.00 94.06 87 LYS A C 1
ATOM 714 O O . LYS A 1 87 ? 3.210 -2.071 -18.301 1.00 94.06 87 LYS A O 1
ATOM 719 N N . SER A 1 88 ? 5.370 -1.987 -18.881 1.00 96.44 88 SER A N 1
ATOM 720 C CA . SER A 1 88 ? 5.136 -2.115 -20.320 1.00 96.44 88 SER A CA 1
ATOM 721 C C . SER A 1 88 ? 6.087 -3.122 -20.959 1.00 96.44 88 SER A C 1
ATOM 723 O O . SER A 1 88 ? 7.153 -3.438 -20.430 1.00 96.44 88 SER A O 1
ATOM 725 N N . SER A 1 89 ? 5.667 -3.682 -22.092 1.00 96.81 89 SER A N 1
ATOM 726 C CA . SER A 1 89 ? 6.447 -4.649 -22.864 1.00 96.81 89 SER A CA 1
ATOM 727 C C . SER A 1 89 ? 6.465 -4.256 -24.334 1.00 96.81 89 SER A C 1
ATOM 729 O O . SER A 1 89 ? 5.427 -3.935 -24.910 1.00 96.81 89 SER A O 1
ATOM 731 N N . HIS A 1 90 ? 7.646 -4.301 -24.943 1.00 96.19 90 HIS A N 1
ATOM 732 C CA . HIS A 1 90 ? 7.886 -3.870 -26.318 1.00 96.19 90 HIS A CA 1
ATOM 733 C C . HIS A 1 90 ? 8.585 -4.990 -27.080 1.00 96.19 90 HIS A C 1
ATOM 735 O O . HIS A 1 90 ? 9.665 -5.426 -26.689 1.00 96.19 90 HIS A O 1
ATOM 741 N N . GLY A 1 91 ? 7.981 -5.458 -28.170 1.00 95.69 91 GLY A N 1
ATOM 742 C CA . GLY A 1 91 ? 8.596 -6.436 -29.066 1.00 95.69 91 GLY A CA 1
ATOM 743 C C . GLY A 1 91 ? 9.354 -5.748 -30.195 1.00 95.69 91 GLY A C 1
ATOM 744 O O . GLY A 1 91 ? 8.887 -4.745 -30.743 1.00 95.69 91 GLY A O 1
ATOM 745 N N . LYS A 1 92 ? 10.513 -6.288 -30.570 1.00 96.94 92 LYS A N 1
ATOM 746 C CA . LYS A 1 92 ? 11.257 -5.868 -31.763 1.00 96.94 92 LYS A CA 1
ATOM 747 C C . LYS A 1 92 ? 11.485 -7.034 -32.719 1.00 96.94 92 LYS A C 1
ATOM 749 O O . LYS A 1 92 ? 11.246 -8.187 -32.387 1.00 96.94 92 LYS A O 1
ATOM 754 N N . ASN A 1 93 ? 11.922 -6.726 -33.936 1.00 95.00 93 ASN A N 1
ATOM 755 C CA . ASN A 1 93 ? 12.128 -7.725 -34.988 1.00 95.00 93 ASN A CA 1
ATOM 756 C C . ASN A 1 93 ? 13.452 -8.496 -34.850 1.00 95.00 93 ASN A C 1
ATOM 758 O O . ASN A 1 93 ? 13.629 -9.519 -35.504 1.00 95.00 93 ASN A O 1
ATOM 762 N N . SER A 1 94 ? 14.383 -8.014 -34.025 1.00 96.38 94 SER A N 1
ATOM 763 C CA . SER A 1 94 ? 15.636 -8.698 -33.709 1.00 96.38 94 SER A CA 1
ATOM 764 C C . SER A 1 94 ? 16.163 -8.297 -32.333 1.00 96.38 94 SER A C 1
ATOM 766 O O . SER A 1 94 ? 15.881 -7.200 -31.844 1.00 96.38 94 SER A O 1
ATOM 768 N N . LYS A 1 95 ? 17.006 -9.143 -31.738 1.00 96.00 95 LYS A N 1
ATOM 769 C CA . LYS A 1 95 ? 17.719 -8.819 -30.497 1.00 96.00 95 LYS A CA 1
ATOM 770 C C . LYS A 1 95 ? 18.540 -7.530 -30.606 1.00 96.00 95 LYS A C 1
ATOM 772 O O . LYS A 1 95 ? 18.526 -6.702 -29.703 1.00 96.00 95 LYS A O 1
ATOM 777 N N . GLU A 1 96 ? 19.222 -7.321 -31.732 1.00 96.94 96 GLU A N 1
ATOM 778 C CA . GLU A 1 96 ? 20.012 -6.105 -31.972 1.00 96.94 96 GLU A CA 1
ATOM 779 C C . GLU A 1 96 ? 19.136 -4.846 -31.943 1.00 96.94 96 GLU A C 1
ATOM 781 O O . GLU A 1 96 ? 19.464 -3.866 -31.277 1.00 96.94 96 GLU A O 1
ATOM 786 N N . SER A 1 97 ? 17.973 -4.886 -32.596 1.00 97.31 97 SER A N 1
ATOM 787 C CA . SER A 1 97 ? 17.030 -3.764 -32.573 1.00 97.31 97 SER A CA 1
ATOM 788 C C . SER A 1 97 ? 16.433 -3.513 -31.179 1.00 97.31 97 SER A C 1
ATOM 790 O O . SER A 1 97 ? 16.180 -2.359 -30.827 1.00 97.31 97 SER A O 1
ATOM 792 N N . ALA A 1 98 ? 16.261 -4.561 -30.362 1.00 97.50 98 ALA A N 1
ATOM 793 C CA . ALA A 1 98 ? 15.840 -4.441 -28.968 1.00 97.50 98 ALA A CA 1
ATOM 794 C C . ALA A 1 98 ? 16.895 -3.754 -28.099 1.00 97.50 98 ALA A C 1
ATOM 796 O O . ALA A 1 98 ? 16.574 -2.804 -27.385 1.00 97.50 98 ALA A O 1
ATOM 797 N N . LEU A 1 99 ? 18.157 -4.162 -28.231 1.00 97.69 99 LEU A N 1
ATOM 798 C CA . LEU A 1 99 ? 19.279 -3.534 -27.536 1.00 97.69 99 LEU A CA 1
ATOM 799 C C . LEU A 1 99 ? 19.475 -2.074 -27.964 1.00 97.69 99 LEU A C 1
ATOM 801 O O . LEU A 1 99 ? 19.686 -1.213 -27.111 1.00 97.69 99 LEU A O 1
ATOM 805 N N . ASN A 1 100 ? 19.373 -1.767 -29.259 1.00 97.81 100 ASN A N 1
ATOM 806 C CA . ASN A 1 100 ? 19.497 -0.393 -29.754 1.00 97.81 100 ASN A CA 1
ATOM 807 C C . ASN A 1 100 ? 18.394 0.510 -29.190 1.00 97.81 100 ASN A C 1
ATOM 809 O O . ASN A 1 100 ? 18.681 1.608 -28.716 1.00 97.81 100 ASN A O 1
ATOM 813 N N . TRP A 1 101 ? 17.150 0.027 -29.175 1.00 97.69 101 TRP A N 1
ATOM 814 C CA . TRP A 1 101 ? 16.032 0.766 -28.593 1.00 97.69 101 TRP A CA 1
ATOM 815 C C . TRP A 1 101 ? 16.190 0.967 -27.080 1.00 97.69 101 TRP A C 1
ATOM 817 O O . TRP A 1 101 ? 15.993 2.076 -26.592 1.00 97.69 101 TRP A O 1
ATOM 827 N N . ALA A 1 102 ? 16.595 -0.070 -26.340 1.00 97.75 102 ALA A N 1
ATOM 828 C CA . ALA A 1 102 ? 16.814 0.028 -24.897 1.00 97.75 102 ALA A CA 1
ATOM 829 C C . ALA A 1 102 ? 17.930 1.029 -24.551 1.00 97.75 102 ALA A C 1
ATOM 831 O O . ALA A 1 102 ? 17.771 1.835 -23.639 1.00 97.75 102 ALA A O 1
ATOM 832 N N . ASN A 1 103 ? 19.035 1.030 -25.305 1.00 98.00 103 ASN A N 1
ATOM 833 C CA . ASN A 1 103 ? 20.109 2.011 -25.128 1.00 98.00 103 ASN A CA 1
ATOM 834 C C . ASN A 1 103 ? 19.655 3.439 -25.457 1.00 98.00 103 ASN A C 1
ATOM 836 O O . ASN A 1 103 ? 20.047 4.372 -24.759 1.00 98.00 103 ASN A O 1
ATOM 840 N N . GLN A 1 104 ? 18.825 3.617 -26.489 1.00 98.19 104 GLN A N 1
ATOM 841 C CA . GLN A 1 104 ? 18.237 4.920 -26.791 1.00 98.19 104 GLN A CA 1
ATOM 842 C C . GLN A 1 104 ? 17.375 5.413 -25.622 1.00 98.19 104 GLN A C 1
ATOM 844 O O . GLN A 1 104 ? 17.615 6.510 -25.133 1.00 98.19 104 GLN A O 1
ATOM 849 N N . LEU A 1 105 ? 16.473 4.574 -25.100 1.00 98.12 105 LEU A N 1
ATOM 850 C CA . LEU A 1 105 ? 15.639 4.924 -23.947 1.00 98.12 105 LEU A CA 1
ATOM 851 C C . LEU A 1 105 ? 16.474 5.277 -22.704 1.00 98.12 105 LEU A C 1
ATOM 853 O O . LEU A 1 105 ? 16.157 6.230 -21.997 1.00 98.12 105 LEU A O 1
ATOM 857 N N . VAL A 1 106 ? 17.562 4.545 -22.444 1.00 98.25 106 VAL A N 1
ATOM 858 C CA . VAL A 1 106 ? 18.507 4.880 -21.364 1.00 98.25 106 VAL A CA 1
ATOM 859 C C . VAL A 1 106 ? 19.094 6.279 -21.556 1.00 98.25 106 VAL A C 1
ATOM 861 O O . VAL A 1 106 ? 19.119 7.059 -20.606 1.00 98.25 106 VAL A O 1
ATOM 864 N N . ASN A 1 107 ? 19.549 6.613 -22.765 1.00 98.25 107 ASN A N 1
ATOM 865 C CA . ASN A 1 107 ? 20.117 7.930 -23.057 1.00 98.25 107 ASN A CA 1
ATOM 866 C C . ASN A 1 107 ? 19.074 9.047 -22.923 1.00 98.25 107 ASN A C 1
ATOM 868 O O . ASN A 1 107 ? 19.379 10.094 -22.351 1.00 98.25 107 ASN A O 1
ATOM 872 N N . ASP A 1 108 ? 17.849 8.801 -23.386 1.00 98.25 108 ASP A N 1
ATOM 873 C CA . ASP A 1 108 ? 16.734 9.739 -23.265 1.00 98.25 108 ASP A CA 1
AT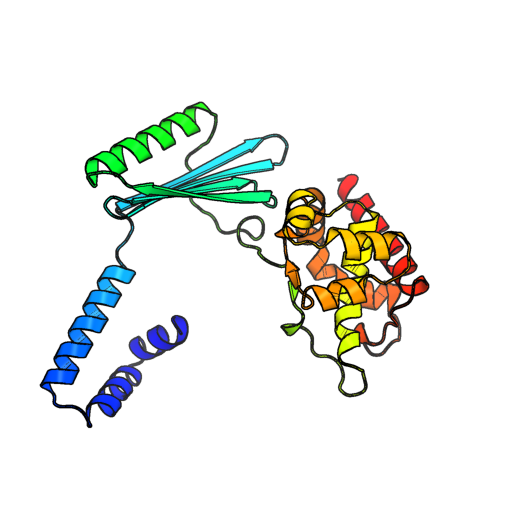OM 874 C C . ASP A 1 108 ? 16.445 10.024 -21.780 1.00 98.25 108 ASP A C 1
ATOM 876 O O . ASP A 1 108 ? 16.460 11.180 -21.357 1.00 98.25 108 ASP A O 1
ATOM 880 N N . LYS A 1 109 ? 16.338 8.988 -20.936 1.00 97.81 109 LYS A N 1
ATOM 881 C CA . LYS A 1 109 ? 16.126 9.149 -19.486 1.00 97.81 109 LYS A CA 1
ATOM 882 C C . LYS A 1 109 ? 17.295 9.845 -18.785 1.00 97.81 109 LYS A C 1
ATOM 884 O O . LYS A 1 109 ? 17.077 10.661 -17.892 1.00 97.81 109 LYS A O 1
ATOM 889 N N . ILE A 1 110 ? 18.537 9.588 -19.199 1.00 98.00 110 ILE A N 1
ATOM 890 C CA . ILE A 1 110 ? 19.698 10.337 -18.688 1.00 98.00 110 ILE A CA 1
ATOM 891 C C . ILE A 1 110 ? 19.566 11.831 -19.017 1.00 98.00 110 ILE A C 1
ATOM 893 O O . ILE A 1 110 ? 19.856 12.671 -18.163 1.00 98.00 110 ILE A O 1
ATOM 897 N N . SER A 1 111 ? 19.083 12.178 -20.215 1.00 97.38 111 SER A N 1
ATOM 898 C CA . SER A 1 111 ? 18.832 13.576 -20.592 1.00 97.38 111 SER A CA 1
ATOM 899 C C . SER A 1 111 ? 17.715 14.236 -19.765 1.00 97.38 111 SER A C 1
ATOM 901 O O . SER A 1 111 ? 17.763 15.440 -19.524 1.00 97.38 111 SER A O 1
ATOM 903 N N . GLU A 1 112 ? 16.778 13.441 -19.238 1.00 96.19 112 GLU A N 1
ATOM 904 C CA . GLU A 1 112 ? 15.731 13.855 -18.288 1.00 96.19 112 GLU A CA 1
ATOM 905 C C . GLU A 1 112 ? 16.221 13.950 -16.824 1.00 96.19 112 GLU A C 1
ATOM 907 O O . GLU A 1 112 ? 15.434 14.218 -15.908 1.00 96.19 112 GLU A O 1
ATOM 912 N N . GLY A 1 113 ? 17.518 13.726 -16.582 1.00 96.06 113 GLY A N 1
ATOM 913 C CA . GLY A 1 113 ? 18.157 13.851 -15.271 1.00 96.06 113 GLY A CA 1
ATOM 914 C C . GLY A 1 113 ? 18.249 12.554 -14.465 1.00 96.06 113 GLY A C 1
ATOM 915 O O . GLY A 1 113 ? 18.707 12.594 -13.320 1.00 96.06 113 GLY A O 1
ATOM 916 N N . PHE A 1 114 ? 17.854 11.410 -15.033 1.00 97.44 114 PHE A N 1
ATOM 917 C CA . PHE A 1 114 ? 18.075 10.112 -14.396 1.00 97.44 114 PHE A CA 1
ATOM 918 C C . PHE A 1 114 ? 19.557 9.732 -14.406 1.00 97.44 114 PHE A C 1
ATOM 920 O O . PHE A 1 114 ? 20.334 10.104 -15.286 1.00 97.44 114 PHE A O 1
ATOM 927 N N . ARG A 1 115 ? 19.960 8.935 -13.420 1.00 97.06 115 ARG A N 1
ATOM 928 C CA . ARG A 1 115 ? 21.311 8.387 -13.304 1.00 97.06 115 ARG A CA 1
ATOM 929 C C . ARG A 1 115 ? 21.226 6.878 -13.265 1.00 97.06 115 ARG A C 1
ATOM 931 O O . ARG A 1 115 ? 20.373 6.335 -12.577 1.00 97.06 115 ARG A O 1
ATOM 938 N N . ILE A 1 116 ? 22.131 6.204 -13.969 1.00 96.69 116 ILE A N 1
ATOM 939 C CA . ILE A 1 116 ? 22.263 4.750 -13.849 1.00 96.69 116 ILE A CA 1
ATOM 940 C C . ILE A 1 116 ? 22.744 4.434 -12.432 1.00 96.69 116 ILE A C 1
ATOM 942 O O . ILE A 1 116 ? 23.799 4.916 -12.012 1.00 96.69 116 ILE A O 1
ATOM 946 N N . THR A 1 117 ? 21.990 3.603 -11.721 1.00 94.19 117 THR A N 1
ATOM 947 C CA . THR A 1 117 ? 22.330 3.120 -10.381 1.00 94.19 117 THR A CA 1
ATOM 948 C C . THR A 1 117 ? 22.278 1.595 -10.348 1.00 94.19 117 THR A C 1
ATOM 950 O O . THR A 1 117 ? 21.909 0.924 -11.317 1.00 94.19 117 THR A O 1
ATOM 953 N N . LYS A 1 118 ? 22.729 1.013 -9.237 1.00 92.12 118 LYS A N 1
ATOM 954 C CA . LYS A 1 118 ? 22.468 -0.395 -8.956 1.00 92.12 118 LYS A CA 1
ATOM 955 C C . LYS A 1 118 ? 21.089 -0.475 -8.313 1.00 92.12 118 LYS A C 1
ATOM 957 O O . LYS A 1 118 ? 20.823 0.296 -7.400 1.00 92.12 118 LYS A O 1
ATOM 962 N N . TYR A 1 119 ? 20.272 -1.438 -8.728 1.00 87.94 119 TYR A N 1
ATOM 963 C CA . TYR A 1 119 ? 19.072 -1.771 -7.971 1.00 87.94 119 TYR A CA 1
ATOM 964 C C . TYR A 1 119 ? 19.469 -2.207 -6.554 1.00 87.94 119 TYR A C 1
ATOM 966 O O . TYR A 1 119 ? 20.223 -3.172 -6.372 1.00 87.94 119 TYR A O 1
ATOM 974 N N . ILE A 1 120 ? 18.993 -1.458 -5.565 1.00 85.81 120 ILE A N 1
ATOM 975 C CA . ILE A 1 120 ? 19.117 -1.779 -4.149 1.00 85.81 120 ILE A CA 1
ATOM 976 C C . ILE A 1 120 ? 17.696 -1.949 -3.640 1.00 85.81 120 ILE A C 1
ATOM 978 O O . ILE A 1 120 ? 16.894 -1.022 -3.692 1.00 85.81 120 ILE A O 1
ATOM 982 N N . GLU A 1 121 ? 17.394 -3.153 -3.178 1.00 85.56 121 GLU A N 1
ATOM 983 C CA . GLU A 1 121 ? 16.116 -3.455 -2.551 1.00 85.56 121 GLU A CA 1
ATOM 984 C C . GLU A 1 121 ? 15.991 -2.693 -1.225 1.00 85.56 121 GLU A C 1
ATOM 986 O O . GLU A 1 121 ? 16.862 -2.775 -0.355 1.00 85.56 121 GLU A O 1
ATOM 991 N N . THR A 1 122 ? 14.902 -1.942 -1.098 1.00 86.31 122 THR A N 1
ATOM 992 C CA . THR A 1 122 ? 14.485 -1.203 0.093 1.00 86.31 122 THR A CA 1
ATOM 993 C C . THR A 1 122 ? 12.999 -1.460 0.321 1.00 86.31 122 THR A C 1
ATOM 995 O O . THR A 1 122 ? 12.276 -1.839 -0.597 1.00 86.31 122 THR A O 1
ATOM 998 N N . GLN A 1 123 ? 12.492 -1.224 1.532 1.00 85.31 123 GLN A N 1
ATOM 999 C CA . GLN A 1 123 ? 11.046 -1.349 1.744 1.00 85.31 123 GLN A CA 1
ATOM 1000 C C . GLN A 1 123 ? 10.250 -0.368 0.859 1.00 85.31 123 GLN A C 1
ATOM 1002 O O . GLN A 1 123 ? 9.188 -0.726 0.367 1.00 85.31 123 GLN A O 1
ATOM 1007 N N . GLU A 1 124 ? 10.785 0.823 0.571 1.00 83.88 124 GLU A N 1
ATOM 1008 C CA . GLU A 1 124 ? 10.141 1.817 -0.305 1.00 83.88 124 GLU A CA 1
ATOM 1009 C C . GLU A 1 124 ? 9.876 1.313 -1.731 1.00 83.88 124 GLU A C 1
ATOM 1011 O O . GLU A 1 124 ? 8.949 1.802 -2.385 1.00 83.88 124 GLU A O 1
ATOM 1016 N N . ASN A 1 125 ? 10.674 0.349 -2.212 1.00 83.44 125 ASN A N 1
ATOM 1017 C CA . ASN A 1 125 ? 10.572 -0.186 -3.568 1.00 83.44 125 ASN A CA 1
ATOM 1018 C C . ASN A 1 125 ? 10.140 -1.662 -3.661 1.00 83.44 125 ASN A C 1
ATOM 1020 O O . ASN A 1 125 ? 9.801 -2.099 -4.762 1.00 83.44 125 ASN A O 1
ATOM 1024 N N . THR A 1 126 ? 10.076 -2.414 -2.552 1.00 84.25 126 THR A N 1
ATOM 1025 C CA . THR A 1 126 ? 9.578 -3.808 -2.555 1.00 84.25 126 THR A CA 1
ATOM 1026 C C . THR A 1 126 ? 8.350 -4.080 -1.705 1.00 84.25 126 THR A C 1
ATOM 1028 O O . THR A 1 126 ? 7.733 -5.137 -1.875 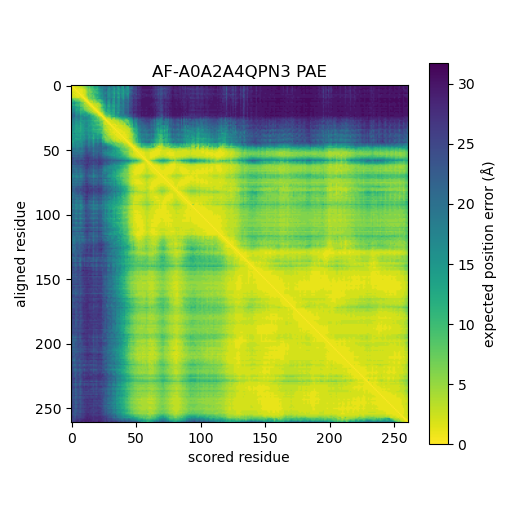1.00 84.25 126 THR A O 1
ATOM 1031 N N . LEU A 1 127 ? 7.952 -3.167 -0.817 1.00 87.44 127 LEU A N 1
ATOM 1032 C CA . LEU A 1 127 ? 6.743 -3.361 -0.028 1.00 87.44 127 LEU A CA 1
ATOM 1033 C C . LEU A 1 127 ? 5.516 -3.432 -0.948 1.00 87.44 127 LEU A C 1
ATOM 1035 O O . LEU A 1 127 ? 5.401 -2.693 -1.922 1.00 87.44 127 LEU A O 1
ATOM 1039 N N . THR A 1 128 ? 4.603 -4.349 -0.640 1.00 90.25 128 THR A N 1
ATOM 1040 C CA . THR A 1 128 ? 3.343 -4.540 -1.383 1.00 90.25 128 THR A CA 1
ATOM 1041 C C . THR A 1 128 ? 2.128 -4.367 -0.485 1.00 90.25 128 THR A C 1
ATOM 1043 O O . THR A 1 128 ? 1.138 -3.790 -0.910 1.00 90.25 128 THR A O 1
ATOM 1046 N N . LYS A 1 129 ? 2.225 -4.775 0.780 1.00 94.88 129 LYS A N 1
ATOM 1047 C CA . LYS A 1 129 ? 1.178 -4.609 1.787 1.00 94.88 129 LYS A CA 1
ATOM 1048 C C . LYS A 1 129 ? 1.784 -4.331 3.156 1.00 94.88 129 LYS A C 1
ATOM 1050 O O . LYS A 1 129 ? 2.883 -4.808 3.444 1.00 94.88 129 LYS A O 1
ATOM 1055 N N . TYR A 1 130 ? 1.060 -3.569 3.962 1.00 96.50 130 TYR A N 1
ATOM 1056 C CA . TYR A 1 130 ? 1.396 -3.236 5.346 1.00 96.50 130 TYR A CA 1
ATOM 1057 C C . TYR A 1 130 ? 0.789 -4.222 6.340 1.00 96.50 130 TYR A C 1
ATOM 1059 O O . TYR A 1 130 ? 1.349 -4.435 7.409 1.00 96.50 130 TYR A O 1
ATOM 1067 N N . ASP A 1 131 ? -0.341 -4.822 5.974 1.00 97.06 131 ASP A N 1
ATOM 1068 C CA . ASP A 1 131 ? -1.103 -5.732 6.817 1.00 97.06 131 ASP A CA 1
ATOM 1069 C C . ASP A 1 131 ? -1.836 -6.762 5.963 1.00 97.06 131 ASP A C 1
ATOM 1071 O O . ASP A 1 131 ? -2.172 -6.495 4.803 1.00 97.06 131 ASP A O 1
ATOM 1075 N N . ASP A 1 132 ? -2.063 -7.933 6.542 1.00 95.75 132 ASP A N 1
ATOM 1076 C CA . ASP A 1 132 ? -2.812 -9.025 5.937 1.00 95.75 132 ASP A CA 1
ATOM 1077 C C . ASP A 1 132 ? -3.531 -9.807 7.031 1.00 95.75 132 ASP A C 1
ATOM 1079 O O . ASP A 1 132 ? -2.922 -10.164 8.041 1.00 95.75 132 ASP A O 1
ATOM 1083 N N . TRP A 1 133 ? -4.804 -10.103 6.790 1.00 92.19 133 TRP A N 1
ATOM 1084 C CA . TRP A 1 133 ? -5.638 -10.940 7.633 1.00 92.19 133 TRP A CA 1
ATOM 1085 C C . TRP A 1 133 ? -4.951 -12.227 8.092 1.00 92.19 133 TRP A C 1
ATOM 1087 O O . TRP A 1 133 ? -4.958 -12.548 9.280 1.00 92.19 133 TRP A O 1
ATOM 1097 N N . ASP A 1 134 ? -4.271 -12.910 7.172 1.00 91.62 134 ASP A N 1
ATOM 1098 C CA . ASP A 1 134 ? -3.621 -14.199 7.408 1.00 91.62 134 ASP A CA 1
ATOM 1099 C C . ASP A 1 134 ? -2.434 -14.116 8.389 1.00 91.62 134 ASP A C 1
ATOM 1101 O O . ASP A 1 134 ? -1.882 -15.144 8.792 1.00 91.62 134 ASP A O 1
ATOM 1105 N N . TRP A 1 135 ? -1.982 -12.911 8.753 1.00 92.69 135 TRP A N 1
ATOM 1106 C CA . TRP A 1 135 ? -0.907 -12.707 9.730 1.00 92.69 135 TRP A CA 1
ATOM 1107 C C . TRP A 1 135 ? -1.404 -12.682 11.176 1.00 92.69 135 TRP A C 1
ATOM 1109 O O . TRP A 1 135 ? -0.587 -12.717 12.100 1.00 92.69 135 TRP A O 1
ATOM 1119 N N . HIS A 1 136 ? -2.719 -12.621 11.378 1.00 89.50 136 HIS A N 1
ATOM 1120 C CA . HIS A 1 136 ? -3.334 -12.435 12.684 1.00 89.50 136 HIS A CA 1
ATOM 1121 C C . HIS A 1 136 ? -3.825 -13.762 13.272 1.00 89.50 136 HIS A C 1
ATOM 1123 O O . HIS A 1 136 ? -4.558 -14.516 12.641 1.00 89.50 136 HIS A O 1
ATOM 1129 N N . GLU A 1 137 ? -3.455 -14.035 14.526 1.00 92.25 137 GLU A N 1
ATOM 1130 C CA . GLU A 1 137 ? -3.997 -15.149 15.315 1.00 92.25 137 GLU A CA 1
ATOM 1131 C C . GLU A 1 137 ? -5.099 -14.627 16.248 1.00 92.25 137 GLU A C 1
ATOM 1133 O O . GLU A 1 137 ? -4.823 -14.104 17.334 1.00 92.25 137 GLU A O 1
ATOM 1138 N N . VAL A 1 138 ? -6.356 -14.733 15.808 1.00 94.38 138 VAL A N 1
ATOM 1139 C CA . VAL A 1 138 ? -7.519 -14.336 16.614 1.00 94.38 138 VAL A CA 1
ATOM 1140 C C . VAL A 1 138 ? -7.735 -15.344 17.751 1.00 94.38 138 VAL A C 1
ATOM 1142 O O . VAL A 1 138 ? -7.759 -16.549 17.493 1.00 94.38 138 VAL A O 1
ATOM 1145 N N . PRO A 1 139 ? -7.901 -14.886 19.005 1.00 96.19 139 PRO A N 1
ATOM 1146 C CA . PRO A 1 139 ? -8.263 -15.748 20.124 1.00 96.19 139 PRO A CA 1
ATOM 1147 C C . PRO A 1 139 ? -9.523 -16.583 19.849 1.00 96.19 139 PRO A C 1
ATOM 1149 O O . PRO A 1 139 ? -10.514 -16.062 19.347 1.00 96.19 139 PRO A O 1
ATOM 1152 N N . GLU A 1 140 ? -9.500 -17.868 20.219 1.00 95.81 140 GLU A N 1
ATOM 1153 C CA . GLU A 1 140 ? -10.598 -18.818 19.958 1.00 95.81 140 GLU A CA 1
ATOM 1154 C C . GLU A 1 140 ? -11.931 -18.434 20.630 1.00 95.81 140 GLU A C 1
ATOM 1156 O O . GLU A 1 140 ? -12.987 -18.944 20.257 1.00 95.81 140 GLU A O 1
ATOM 1161 N N . ASP A 1 141 ? -11.894 -17.572 21.648 1.00 96.12 141 ASP A N 1
ATOM 1162 C CA . ASP A 1 141 ? -13.067 -17.062 22.359 1.00 96.12 141 ASP A CA 1
ATOM 1163 C C . ASP A 1 141 ? -13.740 -15.865 21.666 1.00 96.12 141 ASP A C 1
ATOM 1165 O O . ASP A 1 141 ? -14.792 -15.409 22.123 1.00 96.12 141 ASP A O 1
ATOM 1169 N N . LEU A 1 142 ? -13.170 -15.377 20.561 1.00 97.00 142 LEU A N 1
ATOM 1170 C CA . LEU A 1 142 ? -13.675 -14.254 19.780 1.00 97.00 142 LEU A CA 1
ATOM 1171 C C . LEU A 1 142 ? -14.214 -14.693 18.412 1.00 97.00 142 LEU A C 1
ATOM 1173 O O . LEU A 1 142 ? -13.826 -15.716 17.854 1.00 97.00 142 LEU A O 1
ATOM 1177 N N . ASP A 1 143 ? -15.119 -13.883 17.860 1.00 96.19 143 ASP A N 1
ATOM 1178 C CA . ASP A 1 143 ? -15.567 -14.021 16.472 1.00 96.19 143 ASP A CA 1
ATOM 1179 C C . ASP A 1 143 ? -14.418 -13.683 15.508 1.00 96.19 143 ASP A C 1
ATOM 1181 O O . ASP A 1 143 ? -13.661 -12.746 15.771 1.00 96.19 143 ASP A O 1
ATOM 1185 N N . GLU A 1 144 ? -14.301 -14.400 14.384 1.00 94.62 144 GLU A N 1
ATOM 1186 C CA . GLU A 1 144 ? -13.247 -14.153 13.385 1.00 94.62 144 GLU A CA 1
ATOM 1187 C C . GLU A 1 144 ? -13.238 -12.696 12.905 1.00 94.62 144 GLU A C 1
ATOM 1189 O O . GLU A 1 144 ? -12.169 -12.143 12.659 1.00 94.62 144 GLU A O 1
ATOM 1194 N N . PHE A 1 145 ? -14.394 -12.021 12.878 1.00 96.62 145 PHE A N 1
ATOM 1195 C CA . PHE A 1 145 ? -14.477 -10.606 12.527 1.00 96.62 145 PHE A CA 1
ATOM 1196 C C . PHE A 1 145 ? -13.559 -9.710 13.375 1.00 96.62 145 PHE A C 1
ATOM 1198 O O . PHE A 1 145 ? -13.103 -8.665 12.906 1.00 96.62 145 PHE A O 1
ATOM 1205 N N . GLN A 1 146 ? -13.258 -10.105 14.618 1.00 97.25 146 GLN A N 1
ATOM 1206 C CA . GLN A 1 146 ? -12.474 -9.290 15.546 1.00 97.25 146 GLN A CA 1
ATOM 1207 C C . GLN A 1 146 ? -11.068 -8.984 15.066 1.00 97.25 146 GLN A C 1
ATOM 1209 O O . GLN A 1 146 ? -10.501 -7.945 15.411 1.00 97.25 146 GLN A O 1
ATOM 1214 N N . GLY A 1 147 ? -10.482 -9.844 14.247 1.00 96.56 147 GLY A N 1
ATOM 1215 C CA . GLY A 1 147 ? -9.165 -9.516 13.753 1.00 96.56 147 GLY A CA 1
ATOM 1216 C C . GLY A 1 147 ? -9.174 -8.492 12.602 1.00 96.56 147 GLY A C 1
ATOM 1217 O O . GLY A 1 147 ? -8.137 -7.879 12.355 1.00 96.56 147 GLY A O 1
ATOM 1218 N N . TYR A 1 148 ? -10.312 -8.208 11.955 1.00 98.12 148 TYR A N 1
ATOM 1219 C CA . TYR A 1 148 ? -10.400 -7.063 11.040 1.00 98.12 148 TYR A CA 1
ATOM 1220 C C . TYR A 1 148 ? -10.397 -5.728 11.790 1.00 98.12 148 TYR A C 1
ATOM 1222 O O . TYR A 1 148 ? -10.212 -4.677 11.172 1.00 98.12 148 TYR A O 1
ATOM 1230 N N . VAL A 1 149 ? -10.606 -5.734 13.113 1.00 98.06 149 VAL A N 1
ATOM 1231 C CA . VAL A 1 149 ? -10.780 -4.504 13.887 1.00 98.06 149 VAL A CA 1
ATOM 1232 C C . VAL A 1 149 ? -9.521 -3.632 13.893 1.00 98.06 149 VAL A C 1
ATOM 1234 O O . VAL A 1 149 ? -9.633 -2.473 13.491 1.00 98.06 149 VAL A O 1
ATOM 1237 N N . PRO A 1 150 ? -8.317 -4.119 14.254 1.00 97.62 150 PRO A N 1
ATOM 1238 C CA . PRO A 1 150 ? -7.116 -3.282 14.252 1.00 97.62 150 PRO A CA 1
ATOM 1239 C C . PRO A 1 150 ? -6.825 -2.634 12.887 1.00 97.62 150 PRO A C 1
ATOM 1241 O O . PRO A 1 150 ? -6.750 -1.408 12.790 1.00 97.62 150 PRO A O 1
ATOM 1244 N N . GLY A 1 151 ? -6.734 -3.427 11.814 1.00 98.00 151 GLY A N 1
ATOM 1245 C CA . GLY A 1 151 ? -6.470 -2.904 10.468 1.00 98.00 151 GLY A CA 1
ATOM 1246 C C . GLY A 1 151 ? -7.601 -2.013 9.943 1.00 98.00 151 GLY A C 1
ATOM 1247 O O . GLY A 1 151 ? -7.362 -0.967 9.338 1.00 98.00 151 GLY A O 1
ATOM 1248 N N . GLY A 1 152 ? -8.850 -2.345 10.267 1.00 98.31 152 GLY A N 1
ATOM 1249 C CA . GLY A 1 152 ? -10.012 -1.559 9.882 1.00 98.31 152 GLY A CA 1
ATOM 1250 C C . GLY A 1 152 ? -10.115 -0.201 10.564 1.00 98.31 152 GLY A C 1
ATOM 1251 O O . GLY A 1 152 ? -10.488 0.777 9.914 1.00 98.31 152 GLY A O 1
ATOM 1252 N N . LEU A 1 153 ? -9.761 -0.097 11.848 1.00 98.69 153 LEU A N 1
ATOM 1253 C CA . LEU A 1 153 ? -9.696 1.192 12.544 1.00 98.69 153 LEU A CA 1
ATOM 1254 C C . LEU A 1 153 ? -8.632 2.098 11.906 1.00 98.69 153 LEU A C 1
ATOM 1256 O O . LEU A 1 153 ? -8.885 3.288 11.702 1.00 98.69 153 LEU A O 1
ATOM 1260 N N . TYR A 1 154 ? -7.484 1.529 11.526 1.00 98.75 154 TYR A N 1
ATOM 1261 C CA . TYR A 1 154 ? -6.448 2.240 10.778 1.00 98.75 154 TYR A CA 1
ATOM 1262 C C . TYR A 1 154 ? -6.945 2.716 9.406 1.00 98.75 154 TYR A C 1
ATOM 1264 O O . TYR A 1 154 ? -6.817 3.898 9.077 1.00 98.75 154 TYR A O 1
ATOM 1272 N N . LEU A 1 155 ? -7.559 1.827 8.614 1.00 98.56 155 LEU A N 1
ATOM 1273 C CA . LEU A 1 155 ? -8.087 2.171 7.291 1.00 98.56 155 LEU A CA 1
ATOM 1274 C C . LEU A 1 155 ? -9.169 3.256 7.379 1.00 98.56 155 LEU A C 1
ATOM 1276 O O . LEU A 1 155 ? -9.170 4.196 6.584 1.00 98.56 155 LEU A O 1
ATOM 1280 N N . GLY A 1 156 ? -10.063 3.165 8.366 1.00 98.50 156 GLY A N 1
ATOM 1281 C CA . GLY A 1 156 ? -11.067 4.195 8.624 1.00 98.50 156 GLY A CA 1
ATOM 1282 C C . GLY A 1 156 ? -10.439 5.572 8.869 1.00 98.50 156 GLY A C 1
ATOM 1283 O O . GLY A 1 156 ? -10.900 6.575 8.321 1.00 98.50 156 GLY A O 1
ATOM 1284 N N . TRP A 1 157 ? -9.351 5.628 9.642 1.00 98.75 157 TRP A N 1
ATOM 1285 C CA . TRP A 1 157 ? -8.632 6.874 9.899 1.00 98.75 157 TRP A CA 1
ATOM 1286 C C . TRP A 1 157 ? -7.976 7.400 8.618 1.00 98.75 157 TRP A C 1
ATOM 1288 O O . TRP A 1 157 ? -8.104 8.583 8.295 1.00 98.75 157 TRP A O 1
ATOM 1298 N N . ALA A 1 158 ? -7.350 6.520 7.832 1.00 98.62 158 ALA A N 1
ATOM 1299 C CA . ALA A 1 158 ? -6.756 6.883 6.549 1.00 98.62 158 ALA A CA 1
ATOM 1300 C C . ALA A 1 158 ? -7.800 7.460 5.570 1.00 98.62 158 ALA A C 1
ATOM 1302 O O . ALA A 1 158 ? -7.515 8.427 4.856 1.00 98.62 158 ALA A O 1
ATOM 1303 N N . ILE A 1 159 ? -9.032 6.932 5.578 1.00 98.19 159 ILE A N 1
ATOM 1304 C CA . ILE A 1 159 ? -10.160 7.477 4.808 1.00 98.19 159 ILE A CA 1
ATOM 1305 C C . ILE A 1 159 ? -10.511 8.900 5.259 1.00 98.19 159 ILE A C 1
ATOM 1307 O O . ILE A 1 159 ? -10.635 9.791 4.412 1.00 98.19 159 ILE A O 1
ATOM 1311 N N . ASP A 1 160 ? -10.668 9.124 6.567 1.00 98.06 160 ASP A N 1
ATOM 1312 C CA . ASP A 1 160 ? -11.026 10.435 7.131 1.00 98.06 160 ASP A CA 1
ATOM 1313 C C . ASP A 1 160 ? -9.934 11.493 6.886 1.00 98.06 160 ASP A C 1
ATOM 1315 O O . ASP A 1 160 ? -10.235 12.681 6.738 1.00 98.06 160 ASP A O 1
ATOM 1319 N N . ARG A 1 161 ? -8.669 11.071 6.782 1.00 98.12 161 ARG A N 1
ATOM 1320 C CA . ARG A 1 161 ? -7.517 11.940 6.489 1.00 98.12 161 ARG A CA 1
ATOM 1321 C C . ARG A 1 161 ? -7.209 12.121 5.005 1.00 98.12 161 ARG A C 1
ATOM 1323 O O . ARG A 1 161 ? -6.288 12.859 4.671 1.00 98.12 161 ARG A O 1
ATOM 1330 N N . GLY A 1 162 ? -7.987 11.513 4.109 1.00 97.06 162 GLY A N 1
ATOM 1331 C CA . GLY A 1 162 ? -7.769 11.648 2.666 1.00 97.06 162 GLY A CA 1
ATOM 1332 C C . GLY A 1 162 ? -6.460 11.011 2.194 1.00 97.06 162 GLY A C 1
ATOM 1333 O O . GLY A 1 162 ? -5.849 11.481 1.238 1.00 97.06 162 GLY A O 1
ATOM 1334 N N . LEU A 1 163 ? -6.021 9.943 2.865 1.00 97.81 163 LEU A N 1
ATOM 1335 C CA . LEU A 1 163 ? -4.775 9.233 2.566 1.00 97.81 163 LEU A CA 1
ATOM 1336 C C . LEU A 1 163 ? -4.949 8.118 1.527 1.00 97.81 163 LEU A C 1
ATOM 1338 O O . LEU A 1 163 ? -3.997 7.400 1.235 1.00 97.81 163 LEU A O 1
ATOM 1342 N N . LEU A 1 164 ? -6.143 7.976 0.946 1.00 96.94 164 LEU A N 1
ATOM 1343 C CA . LEU A 1 164 ? -6.413 6.967 -0.073 1.00 96.94 164 LEU A CA 1
ATOM 1344 C C . LEU A 1 164 ? -5.943 7.389 -1.467 1.00 96.94 164 LEU A C 1
ATOM 1346 O O . LEU A 1 164 ? -5.961 8.569 -1.831 1.00 96.94 164 LEU A O 1
ATOM 1350 N N . ASN A 1 165 ? -5.584 6.396 -2.276 1.00 95.44 165 ASN A N 1
ATOM 1351 C CA . ASN A 1 165 ? -5.328 6.559 -3.699 1.00 95.44 165 ASN A CA 1
ATOM 1352 C C . ASN A 1 165 ? -6.653 6.649 -4.471 1.00 95.44 165 ASN A C 1
ATOM 1354 O O . ASN A 1 165 ? -7.315 5.648 -4.738 1.00 95.44 165 ASN A O 1
ATOM 1358 N N . HIS A 1 166 ? -7.046 7.861 -4.858 1.00 93.19 166 HIS A N 1
ATOM 1359 C CA . HIS A 1 166 ? -8.322 8.100 -5.537 1.00 93.19 166 HIS A CA 1
ATOM 1360 C C . HIS A 1 166 ? -8.495 7.342 -6.860 1.00 93.19 166 HIS A C 1
ATOM 1362 O O . HIS A 1 166 ? -9.622 6.966 -7.184 1.00 93.19 166 HIS A O 1
ATOM 1368 N N . GLU A 1 167 ? -7.421 7.131 -7.621 1.00 91.25 167 GLU A N 1
ATOM 1369 C CA . GLU A 1 167 ? -7.483 6.412 -8.896 1.00 91.25 167 GLU A CA 1
ATOM 1370 C C . GLU A 1 167 ? -7.755 4.927 -8.656 1.00 91.25 167 GLU A C 1
ATOM 1372 O O . GLU A 1 167 ? -8.747 4.397 -9.160 1.00 91.25 167 GLU A O 1
ATOM 1377 N N . PHE A 1 168 ? -6.988 4.306 -7.758 1.00 91.88 168 PHE A N 1
ATOM 1378 C CA . PHE A 1 168 ? -7.204 2.917 -7.356 1.00 91.88 168 PHE A CA 1
ATOM 1379 C C . PHE A 1 168 ? -8.610 2.693 -6.782 1.00 91.88 168 PHE A C 1
ATOM 1381 O O . PHE A 1 168 ? -9.309 1.751 -7.155 1.00 91.88 168 PHE A O 1
ATOM 1388 N N . ILE A 1 169 ? -9.082 3.583 -5.902 1.00 93.50 169 ILE A N 1
ATOM 1389 C CA . ILE A 1 169 ? -10.434 3.496 -5.326 1.00 93.50 169 ILE A CA 1
ATOM 1390 C C . ILE A 1 169 ? -11.519 3.584 -6.404 1.00 93.50 169 ILE A C 1
ATOM 1392 O O . ILE A 1 169 ? -12.554 2.912 -6.319 1.00 93.50 169 ILE A O 1
ATOM 1396 N N . LYS A 1 170 ? -11.294 4.404 -7.435 1.00 91.69 170 LYS A N 1
ATOM 1397 C CA . LYS A 1 170 ? -12.230 4.539 -8.546 1.00 91.69 170 LYS A CA 1
ATOM 1398 C C . LYS A 1 170 ? -12.323 3.250 -9.359 1.00 91.69 170 LYS A C 1
ATOM 1400 O O . LYS A 1 170 ? -13.435 2.843 -9.690 1.00 91.69 170 LYS A O 1
ATOM 1405 N N . GLU A 1 171 ? -11.187 2.631 -9.658 1.00 91.81 171 GLU A N 1
ATOM 1406 C CA . GLU A 1 171 ? -11.092 1.421 -10.482 1.00 91.81 171 GLU A CA 1
ATOM 1407 C C . GLU A 1 171 ? -11.524 0.149 -9.742 1.00 91.81 171 GLU A C 1
ATOM 1409 O O . GLU A 1 171 ? -12.188 -0.705 -10.325 1.00 91.81 171 GLU A O 1
ATOM 1414 N N . SER A 1 172 ? -11.231 0.056 -8.443 1.00 90.56 172 SER A N 1
ATOM 1415 C CA . SER A 1 172 ? -11.601 -1.080 -7.581 1.00 90.56 172 SER A CA 1
ATOM 1416 C C . SER A 1 172 ? -13.088 -1.131 -7.210 1.00 90.56 172 SER A C 1
ATOM 1418 O O . SER A 1 172 ? -13.560 -2.127 -6.669 1.00 90.56 172 SER A O 1
ATOM 1420 N N . GLY A 1 173 ? -13.855 -0.068 -7.477 1.00 91.19 173 GLY A N 1
ATOM 1421 C CA . GLY A 1 173 ? -15.282 -0.006 -7.142 1.00 91.19 173 GLY A CA 1
ATOM 1422 C C . GLY A 1 173 ? -15.582 0.289 -5.665 1.00 91.19 173 GLY A C 1
ATOM 1423 O O . GLY A 1 173 ? -16.748 0.279 -5.265 1.00 91.19 173 GLY A O 1
ATOM 1424 N N . LEU A 1 174 ? -14.573 0.640 -4.861 1.00 93.19 174 LEU A N 1
ATOM 1425 C CA . LEU A 1 174 ? -14.711 0.911 -3.422 1.00 93.19 174 LEU A CA 1
ATOM 1426 C C . LEU A 1 174 ? -15.416 2.244 -3.091 1.00 93.19 174 LEU A C 1
ATOM 1428 O O . LEU A 1 174 ? -15.712 2.528 -1.930 1.00 93.19 174 LEU A O 1
ATOM 1432 N N . ASN A 1 175 ? -15.750 3.063 -4.095 1.00 94.25 175 ASN A N 1
ATOM 1433 C CA . ASN A 1 175 ? -16.390 4.372 -3.902 1.00 94.25 175 ASN A CA 1
ATOM 1434 C C . ASN A 1 175 ? -17.629 4.323 -2.996 1.00 94.25 175 ASN A C 1
ATOM 1436 O O . ASN A 1 175 ? -17.797 5.183 -2.132 1.00 94.25 175 ASN A O 1
ATOM 1440 N N . LYS A 1 176 ? -18.507 3.330 -3.197 1.00 94.75 176 LYS A N 1
ATOM 1441 C CA . LYS A 1 176 ? -19.754 3.227 -2.429 1.00 94.75 176 LYS A CA 1
ATOM 1442 C C . LYS A 1 176 ? -19.485 2.903 -0.962 1.00 94.75 176 LYS A C 1
ATOM 1444 O O . LYS A 1 176 ? -20.052 3.560 -0.096 1.00 94.75 176 LYS A O 1
ATOM 1449 N N . VAL A 1 177 ? -18.637 1.911 -0.695 1.00 95.44 177 VAL A N 1
ATOM 1450 C CA . VAL A 1 177 ? -18.356 1.466 0.675 1.00 95.44 177 VAL A CA 1
ATOM 1451 C C . VAL A 1 177 ? -17.628 2.567 1.460 1.00 95.44 177 VAL A C 1
ATOM 1453 O O . VAL A 1 177 ? -17.986 2.861 2.595 1.00 95.44 177 VAL A O 1
ATOM 1456 N N . ILE A 1 178 ? -16.723 3.308 0.810 1.00 96.50 178 ILE A N 1
ATOM 1457 C CA . ILE A 1 178 ? -16.081 4.492 1.401 1.00 96.50 178 ILE A CA 1
ATOM 1458 C C . ILE A 1 178 ? -17.090 5.615 1.672 1.00 96.50 178 ILE A C 1
ATOM 1460 O O . ILE A 1 178 ? -17.009 6.271 2.710 1.00 96.50 178 ILE A O 1
ATOM 1464 N N . ALA A 1 179 ? -18.047 5.853 0.770 1.00 96.50 179 ALA A N 1
ATOM 1465 C CA . ALA A 1 179 ? -19.102 6.839 1.002 1.00 96.50 179 ALA A CA 1
ATOM 1466 C C . ALA A 1 179 ? -19.993 6.447 2.195 1.00 96.50 179 ALA A C 1
ATOM 1468 O O . ALA A 1 179 ? -20.271 7.284 3.049 1.00 96.50 179 ALA A O 1
ATOM 1469 N N . ASP A 1 180 ? -20.372 5.170 2.304 1.00 97.69 180 ASP A N 1
ATOM 1470 C CA . ASP A 1 180 ? -21.161 4.666 3.432 1.00 97.69 180 ASP A CA 1
ATOM 1471 C C . ASP A 1 180 ? -20.400 4.797 4.770 1.00 97.69 180 ASP A C 1
ATOM 1473 O O . ASP A 1 180 ? -21.007 5.134 5.788 1.00 97.69 180 ASP A O 1
ATOM 1477 N N . PHE A 1 181 ? -19.074 4.613 4.778 1.00 98.12 181 PHE A N 1
ATOM 1478 C CA . PHE A 1 181 ? -18.232 4.876 5.954 1.00 98.12 181 PHE A CA 1
ATOM 1479 C C . PHE A 1 181 ? -18.181 6.360 6.334 1.00 98.12 181 PHE A C 1
ATOM 1481 O O . PHE A 1 181 ? -18.300 6.710 7.512 1.00 98.12 181 PHE A O 1
ATOM 1488 N N . LYS A 1 182 ? -18.031 7.252 5.346 1.00 97.50 182 LYS A N 1
ATOM 1489 C CA . LYS A 1 182 ? -18.039 8.708 5.574 1.00 97.50 182 LYS A CA 1
ATOM 1490 C C . LYS A 1 182 ? -19.378 9.190 6.133 1.00 97.50 182 LYS A C 1
ATOM 1492 O O . LYS A 1 182 ? -19.398 10.062 6.995 1.00 97.50 182 LYS A O 1
ATOM 1497 N N . ASP A 1 183 ? -20.472 8.557 5.717 1.00 97.94 183 ASP A N 1
ATOM 1498 C CA . ASP A 1 183 ? -21.818 8.776 6.258 1.00 97.94 183 ASP A CA 1
ATOM 1499 C C . ASP A 1 183 ? -22.059 8.076 7.611 1.00 97.94 183 ASP A C 1
ATOM 1501 O O . ASP A 1 183 ? -23.175 8.109 8.131 1.00 97.94 183 ASP A O 1
ATOM 1505 N N . ARG A 1 184 ? -21.040 7.415 8.178 1.00 97.44 184 ARG A N 1
ATOM 1506 C CA . ARG A 1 184 ? -21.097 6.652 9.437 1.00 97.44 184 ARG A CA 1
ATOM 1507 C C . ARG A 1 184 ? -22.128 5.514 9.440 1.00 97.44 184 ARG A C 1
ATOM 1509 O O . ARG A 1 184 ? -22.590 5.098 10.500 1.00 97.44 184 ARG A O 1
ATOM 1516 N N . LYS A 1 185 ? -22.475 4.980 8.263 1.00 98.00 185 LYS A N 1
ATOM 1517 C CA . LYS A 1 185 ? -23.388 3.829 8.103 1.00 98.00 185 LYS A CA 1
ATOM 1518 C C . LYS A 1 185 ? -22.693 2.492 8.341 1.00 98.00 185 LYS A C 1
ATOM 1520 O O . LYS A 1 185 ? -23.350 1.524 8.708 1.00 98.00 185 LYS A O 1
ATOM 1525 N N . ILE A 1 186 ? -21.386 2.447 8.100 1.00 97.88 186 ILE A N 1
ATOM 1526 C CA . ILE A 1 186 ? -20.513 1.302 8.358 1.00 97.88 186 ILE A CA 1
ATOM 1527 C C . ILE A 1 186 ? -19.224 1.785 9.024 1.00 97.88 186 ILE A C 1
ATOM 1529 O O . ILE A 1 186 ? -18.871 2.961 8.924 1.00 97.88 186 ILE A O 1
ATOM 1533 N N . THR A 1 187 ? -18.519 0.872 9.674 1.00 98.44 187 THR A N 1
ATOM 1534 C CA . THR A 1 187 ? -17.236 1.109 10.337 1.00 98.44 187 THR A CA 1
ATOM 1535 C C . THR A 1 187 ? -16.067 0.723 9.428 1.00 98.44 187 THR A C 1
ATOM 1537 O O . THR A 1 187 ? -16.242 0.044 8.414 1.00 98.44 187 THR A O 1
ATOM 1540 N N . GLY A 1 188 ? -14.858 1.164 9.783 1.00 98.12 188 GLY A N 1
ATOM 1541 C CA . GLY A 1 188 ? -13.633 0.812 9.061 1.00 98.12 188 GLY A CA 1
ATOM 1542 C C . GLY A 1 188 ? -13.378 -0.703 8.983 1.00 98.12 188 GLY A C 1
ATOM 1543 O O . GLY A 1 188 ? -13.134 -1.191 7.879 1.00 98.12 188 GLY A O 1
ATOM 1544 N N . PRO A 1 189 ? -13.528 -1.473 10.082 1.00 98.31 189 PRO A N 1
ATOM 1545 C CA . PRO A 1 189 ? -13.442 -2.939 10.067 1.00 98.31 189 PRO A CA 1
ATOM 1546 C C . PRO A 1 189 ? -14.380 -3.605 9.067 1.00 98.31 189 PRO A C 1
ATOM 1548 O O . PRO A 1 189 ? -13.974 -4.542 8.384 1.00 98.31 189 PRO A O 1
ATOM 1551 N N . LYS A 1 190 ? -15.588 -3.062 8.861 1.00 97.94 190 LYS A N 1
ATOM 1552 C CA . LYS A 1 190 ? -16.487 -3.593 7.833 1.00 97.94 190 LYS A CA 1
ATOM 1553 C C . LYS A 1 190 ? -15.964 -3.373 6.414 1.00 97.94 190 LYS A C 1
ATOM 1555 O O . LYS A 1 190 ? -16.183 -4.212 5.549 1.00 97.94 190 LYS A O 1
ATOM 1560 N N . ILE A 1 191 ? -15.284 -2.259 6.142 1.00 97.06 191 ILE A N 1
ATOM 1561 C CA . ILE A 1 191 ? -14.610 -2.053 4.847 1.00 97.06 191 ILE A CA 1
ATOM 1562 C C . ILE A 1 191 ? -13.457 -3.040 4.708 1.00 97.06 191 ILE A C 1
ATOM 1564 O O . ILE A 1 191 ? -13.291 -3.623 3.644 1.00 97.06 191 ILE A O 1
ATOM 1568 N N . TYR A 1 192 ? -12.692 -3.215 5.784 1.00 97.50 192 TYR A N 1
ATOM 1569 C CA . TYR A 1 192 ? -11.502 -4.050 5.808 1.00 97.50 192 TYR A CA 1
ATOM 1570 C C . TYR A 1 192 ? -11.826 -5.514 5.506 1.00 97.50 192 TYR A C 1
ATOM 1572 O O . TYR A 1 192 ? -11.199 -6.111 4.642 1.00 97.50 192 TYR A O 1
ATOM 1580 N N . GLU A 1 193 ? -12.897 -6.041 6.097 1.00 96.56 193 GLU A N 1
ATOM 1581 C CA . GLU A 1 193 ? -13.452 -7.355 5.751 1.00 96.56 193 GLU A CA 1
ATOM 1582 C C . GLU A 1 193 ? -13.839 -7.455 4.260 1.00 96.56 193 GLU A C 1
ATOM 1584 O O . GLU A 1 193 ? -13.555 -8.458 3.617 1.00 96.56 193 GLU A O 1
ATOM 1589 N N . ASN A 1 194 ? -14.438 -6.410 3.666 1.00 93.56 194 ASN A N 1
ATOM 1590 C CA . ASN A 1 194 ? -14.819 -6.414 2.240 1.00 93.56 194 ASN A CA 1
ATOM 1591 C C . ASN A 1 194 ? -13.620 -6.400 1.272 1.00 93.56 194 ASN A C 1
ATOM 1593 O O . ASN A 1 194 ? -13.820 -6.591 0.071 1.00 93.56 194 ASN A O 1
ATOM 1597 N N . ILE A 1 195 ? -12.412 -6.125 1.766 1.00 94.31 195 ILE A N 1
ATOM 1598 C CA . ILE A 1 195 ? -11.159 -6.177 1.000 1.00 94.31 195 ILE A CA 1
ATOM 1599 C C . ILE A 1 195 ? -10.239 -7.301 1.500 1.00 94.31 195 ILE A C 1
ATOM 1601 O O . ILE A 1 195 ? -9.020 -7.206 1.371 1.00 94.31 195 ILE A O 1
ATOM 1605 N N . ASP A 1 196 ? -10.829 -8.337 2.104 1.00 95.44 196 ASP A N 1
ATOM 1606 C CA . ASP A 1 196 ? -10.149 -9.528 2.626 1.00 95.44 196 ASP A CA 1
ATOM 1607 C C . ASP A 1 196 ? -9.085 -9.224 3.702 1.00 95.44 196 ASP A C 1
ATOM 1609 O O . ASP A 1 196 ? -8.159 -9.997 3.923 1.00 95.44 196 ASP A O 1
ATOM 1613 N N . GLY A 1 197 ? -9.211 -8.086 4.392 1.00 96.19 197 GLY A N 1
ATOM 1614 C CA . GLY A 1 197 ? -8.327 -7.667 5.479 1.00 96.19 197 GLY A CA 1
ATOM 1615 C C . GLY A 1 197 ? -6.888 -7.377 5.054 1.00 96.19 197 GLY A C 1
ATOM 1616 O O . GLY A 1 197 ? -5.974 -7.560 5.854 1.00 96.19 197 GLY A O 1
ATOM 1617 N N . VAL A 1 198 ? -6.673 -6.936 3.811 1.00 97.19 198 VAL A N 1
ATOM 1618 C CA . VAL A 1 198 ? -5.339 -6.590 3.300 1.00 97.19 198 VAL A CA 1
ATOM 1619 C C . VAL A 1 198 ? -5.180 -5.077 3.167 1.00 97.19 198 VAL A C 1
ATOM 1621 O O . VAL A 1 198 ? -5.865 -4.432 2.370 1.00 97.19 198 VAL A O 1
ATOM 1624 N N . LEU A 1 199 ? -4.213 -4.499 3.886 1.00 97.25 199 LEU A N 1
ATOM 1625 C CA . LEU A 1 199 ? -3.785 -3.112 3.686 1.00 97.25 199 LEU A CA 1
ATOM 1626 C C . LEU A 1 199 ? -2.689 -3.062 2.619 1.00 97.25 199 LEU A C 1
ATOM 1628 O O . LEU A 1 199 ? -1.497 -2.956 2.916 1.00 97.25 199 LEU A O 1
ATOM 1632 N N . ASP A 1 200 ? -3.102 -3.165 1.359 1.00 94.94 200 ASP A N 1
ATOM 1633 C CA . ASP A 1 200 ? -2.217 -3.035 0.200 1.00 94.94 200 ASP A CA 1
ATOM 1634 C C . ASP A 1 200 ? -1.717 -1.587 0.041 1.00 94.94 200 ASP A C 1
ATOM 1636 O O . ASP A 1 200 ? -2.469 -0.630 0.254 1.00 94.94 200 ASP A O 1
ATOM 1640 N N . LYS A 1 201 ? -0.456 -1.403 -0.374 1.00 94.62 201 LYS A N 1
ATOM 1641 C CA . LYS A 1 201 ? 0.104 -0.066 -0.634 1.00 94.62 201 LYS A CA 1
ATOM 1642 C C . LYS A 1 201 ? -0.667 0.708 -1.706 1.00 94.62 201 LYS A C 1
ATOM 1644 O O . LYS A 1 201 ? -0.635 1.935 -1.721 1.00 94.62 201 LYS A O 1
ATOM 1649 N N . GLU A 1 202 ? -1.329 0.008 -2.625 1.00 93.12 202 GLU A N 1
ATOM 1650 C CA . GLU A 1 202 ? -2.097 0.594 -3.724 1.00 93.12 202 GLU A CA 1
ATOM 1651 C C . GLU A 1 202 ? -3.361 1.302 -3.210 1.00 93.12 202 GLU A C 1
ATOM 1653 O O . GLU A 1 202 ? -3.835 2.240 -3.855 1.00 93.12 202 GLU A O 1
ATOM 1658 N N . LEU A 1 203 ? -3.879 0.917 -2.031 1.00 95.44 203 LEU A N 1
ATOM 1659 C CA . LEU A 1 203 ? -5.019 1.583 -1.385 1.00 95.44 203 LEU A CA 1
ATOM 1660 C C . LEU A 1 203 ? -4.683 3.009 -0.950 1.00 95.44 203 LEU A C 1
ATOM 1662 O O . LEU A 1 203 ? -5.569 3.865 -0.884 1.00 95.44 203 LEU A O 1
ATOM 1666 N N . LEU A 1 204 ? -3.415 3.266 -0.640 1.00 96.62 204 LEU A N 1
ATOM 1667 C CA . LEU A 1 204 ? -2.939 4.519 -0.082 1.00 96.62 204 LEU A CA 1
ATOM 1668 C C . LEU A 1 204 ? -2.267 5.372 -1.157 1.00 96.62 204 LEU A C 1
ATOM 1670 O O . LEU A 1 204 ? -1.607 4.887 -2.074 1.00 96.62 204 LEU A O 1
ATOM 1674 N N . ASN A 1 205 ? -2.425 6.686 -1.040 1.00 94.81 205 ASN A N 1
ATOM 1675 C CA . ASN A 1 205 ? -1.630 7.620 -1.827 1.00 94.81 205 ASN A CA 1
ATOM 1676 C C . ASN A 1 205 ? -0.205 7.731 -1.254 1.00 94.81 205 ASN A C 1
ATOM 1678 O O . ASN A 1 205 ? 0.092 7.202 -0.184 1.00 94.81 205 ASN A O 1
ATOM 1682 N N . LYS A 1 206 ? 0.681 8.468 -1.934 1.00 91.94 206 LYS A N 1
ATOM 1683 C CA . LYS A 1 206 ? 2.079 8.649 -1.501 1.00 91.94 206 LYS A CA 1
ATOM 1684 C C . LYS A 1 206 ? 2.221 9.104 -0.045 1.00 91.94 206 LYS A C 1
ATOM 1686 O O . LYS A 1 206 ? 3.095 8.613 0.662 1.00 91.94 206 LYS A O 1
ATOM 1691 N N . ALA A 1 207 ? 1.383 10.038 0.412 1.00 93.12 207 ALA A N 1
ATOM 1692 C CA . ALA A 1 207 ? 1.441 10.533 1.787 1.00 93.12 207 ALA A CA 1
ATOM 1693 C C . ALA A 1 207 ? 1.027 9.442 2.788 1.00 93.12 207 ALA A C 1
ATOM 1695 O O . ALA A 1 207 ? 1.713 9.241 3.790 1.00 93.12 207 ALA A O 1
ATOM 1696 N N . GLY A 1 208 ? -0.037 8.695 2.474 1.00 96.00 208 GLY A N 1
ATOM 1697 C CA . GLY A 1 208 ? -0.459 7.526 3.242 1.00 96.00 208 GLY A CA 1
ATOM 1698 C C . GLY A 1 208 ? 0.618 6.443 3.295 1.00 96.00 208 GLY A C 1
ATOM 1699 O O . GLY A 1 208 ? 0.935 5.959 4.378 1.00 96.00 208 GLY A O 1
ATOM 1700 N N . ASN A 1 209 ? 1.241 6.120 2.160 1.00 95.88 209 ASN A N 1
ATOM 1701 C CA . ASN A 1 209 ? 2.324 5.138 2.086 1.00 95.88 209 ASN A CA 1
ATOM 1702 C C . ASN A 1 209 ? 3.568 5.583 2.859 1.00 95.88 209 ASN A C 1
ATOM 1704 O O . ASN A 1 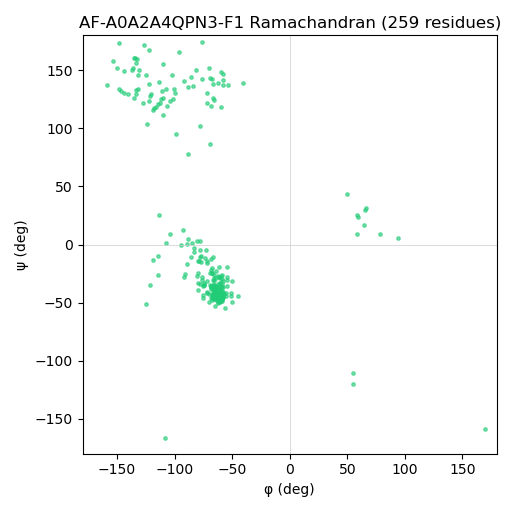209 ? 4.170 4.773 3.558 1.00 95.88 209 ASN A O 1
ATOM 1708 N N . ARG A 1 210 ? 3.937 6.868 2.796 1.00 93.44 210 ARG A N 1
ATOM 1709 C CA . ARG A 1 210 ? 5.067 7.409 3.565 1.00 93.44 210 ARG A CA 1
ATOM 1710 C C . ARG A 1 210 ? 4.830 7.291 5.068 1.00 93.44 210 ARG A C 1
ATOM 1712 O O . ARG A 1 210 ? 5.702 6.813 5.784 1.00 93.44 210 ARG A O 1
ATOM 1719 N N . PHE A 1 211 ? 3.641 7.673 5.532 1.00 96.06 211 PHE A N 1
ATOM 1720 C CA . PHE A 1 211 ? 3.268 7.524 6.938 1.00 96.06 211 PHE A CA 1
ATOM 1721 C C . PHE A 1 211 ? 3.234 6.050 7.370 1.00 96.06 211 PHE A C 1
ATOM 1723 O O . PHE A 1 211 ? 3.796 5.689 8.403 1.00 96.06 211 PHE A O 1
ATOM 1730 N N . SER A 1 212 ? 2.605 5.188 6.568 1.00 97.00 212 SER A N 1
ATOM 1731 C CA . SER A 1 212 ? 2.444 3.762 6.877 1.00 97.00 212 SER A CA 1
ATOM 1732 C C . SER A 1 212 ? 3.783 3.035 6.895 1.00 97.00 212 SER A C 1
ATOM 1734 O O . SER A 1 212 ? 4.041 2.268 7.813 1.00 97.00 212 SER A O 1
ATOM 1736 N N . LEU A 1 213 ? 4.673 3.329 5.945 1.00 94.69 213 LEU A N 1
ATOM 1737 C CA . LEU A 1 213 ? 6.016 2.753 5.912 1.00 94.69 213 LEU A CA 1
ATOM 1738 C C . LEU A 1 213 ? 6.793 3.051 7.190 1.00 94.69 213 LEU A C 1
ATOM 1740 O O . LEU A 1 213 ? 7.482 2.181 7.711 1.00 94.69 213 LEU A O 1
ATOM 1744 N N . GLU A 1 214 ? 6.680 4.272 7.701 1.00 94.44 214 GLU A N 1
ATOM 1745 C CA . GLU A 1 214 ? 7.424 4.662 8.888 1.00 94.44 214 GLU A CA 1
ATOM 1746 C C . GLU A 1 214 ? 6.772 4.165 10.190 1.00 94.44 214 GLU A C 1
ATOM 1748 O O . GLU A 1 214 ? 7.471 3.890 11.168 1.00 94.44 214 GLU A O 1
ATOM 1753 N N . TYR A 1 215 ? 5.439 4.077 10.239 1.00 96.94 215 TYR A N 1
ATOM 1754 C CA . TYR A 1 215 ? 4.717 3.897 11.500 1.00 96.94 215 TYR A CA 1
ATOM 1755 C C . TYR A 1 215 ? 3.973 2.573 11.663 1.00 96.94 215 TYR A C 1
ATOM 1757 O O . TYR A 1 215 ? 3.755 2.161 12.804 1.00 96.94 215 TYR A O 1
ATOM 1765 N N . PHE A 1 216 ? 3.557 1.907 10.585 1.00 96.12 216 PHE A N 1
ATOM 1766 C CA . PHE A 1 216 ? 2.598 0.803 10.678 1.00 96.12 216 PHE A CA 1
ATOM 1767 C C . PHE A 1 216 ? 3.111 -0.359 11.544 1.00 96.12 216 PHE A C 1
ATOM 1769 O O . PHE A 1 216 ? 2.381 -0.851 12.399 1.00 96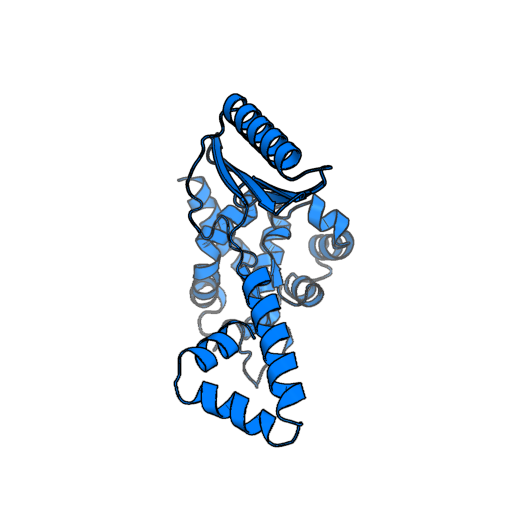.12 216 PHE A O 1
ATOM 1776 N N . ASP A 1 217 ? 4.399 -0.697 11.464 1.00 93.00 217 ASP A N 1
ATOM 1777 C CA . ASP A 1 217 ? 5.007 -1.724 12.328 1.00 93.00 217 ASP A CA 1
ATOM 1778 C C . ASP A 1 217 ? 4.871 -1.406 13.832 1.00 93.00 217 ASP A C 1
ATOM 1780 O O . ASP A 1 217 ? 4.762 -2.299 14.672 1.00 93.00 217 ASP A O 1
ATOM 1784 N N . SER A 1 218 ? 4.858 -0.120 14.197 1.00 96.06 218 SER A N 1
ATOM 1785 C CA . SER A 1 218 ? 4.678 0.335 15.584 1.00 96.06 218 SER A CA 1
ATOM 1786 C C . SER A 1 218 ? 3.211 0.547 15.965 1.00 96.06 218 SER A C 1
ATOM 1788 O O . SER A 1 218 ? 2.897 0.627 17.156 1.00 96.06 218 SER A O 1
ATOM 1790 N N . TYR A 1 219 ? 2.307 0.640 14.985 1.00 97.69 219 TYR A N 1
ATOM 1791 C CA . TYR A 1 219 ? 0.896 0.949 15.201 1.00 97.69 219 TYR A CA 1
ATOM 1792 C C . TYR A 1 219 ? 0.221 -0.068 16.123 1.00 97.69 219 TYR A C 1
ATOM 1794 O O . TYR A 1 219 ? -0.433 0.344 17.076 1.00 97.69 219 TYR A O 1
ATOM 1802 N N . LEU A 1 220 ? 0.411 -1.374 15.910 1.00 95.12 220 LEU A N 1
ATOM 1803 C CA . LEU A 1 220 ? -0.249 -2.403 16.727 1.00 95.12 220 LEU A CA 1
ATOM 1804 C C . LEU A 1 220 ? 0.207 -2.366 18.196 1.00 95.12 220 LEU A C 1
ATOM 1806 O O . LEU A 1 220 ? -0.599 -2.554 19.110 1.00 95.12 220 LEU A O 1
ATOM 1810 N N . SER A 1 221 ? 1.485 -2.059 18.438 1.00 96.38 221 SER A N 1
ATOM 1811 C CA . SER A 1 221 ? 2.014 -1.872 19.794 1.00 96.38 221 SER A CA 1
ATOM 1812 C C . SER A 1 221 ? 1.418 -0.631 20.461 1.00 96.38 221 SER A C 1
ATOM 1814 O O . SER A 1 221 ? 0.992 -0.684 21.616 1.00 96.38 221 SER A O 1
ATOM 1816 N N . ASP A 1 222 ? 1.356 0.489 19.742 1.00 97.44 222 ASP A N 1
ATOM 1817 C CA . ASP A 1 222 ? 0.762 1.723 20.260 1.00 97.44 222 ASP A CA 1
ATOM 1818 C C . ASP A 1 222 ? -0.756 1.579 20.456 1.00 97.44 222 ASP A C 1
ATOM 1820 O O . ASP A 1 222 ? -1.286 2.070 21.449 1.00 97.44 222 ASP A O 1
ATOM 1824 N N . LEU A 1 223 ? -1.449 0.835 19.589 1.00 97.62 223 LEU A N 1
ATOM 1825 C CA . LEU A 1 223 ? -2.860 0.478 19.738 1.00 97.62 223 LEU A CA 1
ATOM 1826 C C . LEU A 1 223 ? -3.084 -0.310 21.031 1.00 97.62 223 LEU A C 1
ATOM 1828 O O . LEU A 1 223 ? -3.988 0.009 21.810 1.00 97.62 223 LEU A O 1
ATOM 1832 N N . LYS A 1 224 ? -2.228 -1.309 21.289 1.00 96.69 224 LYS A N 1
ATOM 1833 C CA . LYS A 1 224 ? -2.274 -2.112 22.511 1.00 96.69 224 LYS A CA 1
ATOM 1834 C C . LYS A 1 224 ? -2.095 -1.249 23.758 1.00 96.69 224 LYS A C 1
ATOM 1836 O O . LYS A 1 224 ? -2.883 -1.364 24.690 1.00 96.69 224 LYS A O 1
ATOM 1841 N N . ILE A 1 225 ? -1.085 -0.385 23.779 1.00 96.50 225 ILE A N 1
ATOM 1842 C CA . ILE A 1 225 ? -0.745 0.425 24.958 1.00 96.50 225 ILE A CA 1
ATOM 1843 C C . ILE A 1 225 ? -1.732 1.585 25.153 1.00 96.50 225 ILE A C 1
ATOM 1845 O O . ILE A 1 225 ? -2.137 1.871 26.276 1.00 96.50 225 ILE A O 1
ATOM 1849 N N . GLY A 1 226 ? -2.090 2.277 24.072 1.00 94.19 226 GLY A N 1
ATOM 1850 C CA . GLY A 1 226 ? -2.797 3.555 24.110 1.00 94.19 226 GLY A CA 1
ATOM 1851 C C . GLY A 1 226 ? -4.318 3.455 24.071 1.00 94.19 226 GLY A C 1
ATOM 1852 O O . GLY A 1 226 ? -4.983 4.373 24.547 1.00 94.19 226 GLY A O 1
ATOM 1853 N N . VAL A 1 227 ? -4.873 2.372 23.514 1.00 96.75 227 VAL A N 1
ATOM 1854 C CA . VAL A 1 227 ? -6.328 2.226 23.336 1.00 96.75 227 VAL A CA 1
ATOM 1855 C C . VAL A 1 227 ? -6.850 0.944 23.969 1.00 96.75 227 VAL A C 1
ATOM 1857 O O . VAL A 1 227 ? -7.783 1.015 24.766 1.00 96.75 227 VAL A O 1
ATOM 1860 N N . ALA A 1 228 ? -6.253 -0.212 23.662 1.00 96.38 228 ALA A N 1
ATOM 1861 C CA . ALA A 1 228 ? -6.711 -1.485 24.222 1.00 96.38 228 ALA A CA 1
ATOM 1862 C C . ALA A 1 228 ? -6.420 -1.599 25.727 1.00 96.38 228 ALA A C 1
ATOM 1864 O O . ALA A 1 228 ? -7.212 -2.175 26.468 1.00 96.38 228 ALA A O 1
ATOM 1865 N N . GLY A 1 229 ? -5.293 -1.045 26.187 1.00 95.56 229 GLY A N 1
ATOM 1866 C CA . GLY A 1 229 ? -4.913 -1.015 27.596 1.00 95.56 229 GLY A CA 1
ATOM 1867 C C . GLY A 1 229 ? -4.897 -2.413 28.216 1.00 95.56 229 GLY A C 1
ATOM 1868 O O . GLY A 1 229 ? -4.177 -3.303 27.750 1.00 95.56 229 GLY A O 1
ATOM 1869 N N . ASP A 1 230 ? -5.728 -2.600 29.242 1.00 96.50 230 ASP A N 1
ATOM 1870 C CA . ASP A 1 230 ? -5.826 -3.829 30.040 1.00 96.50 230 ASP A CA 1
ATOM 1871 C C . ASP A 1 230 ? -6.604 -4.968 29.358 1.00 96.50 230 ASP A C 1
ATOM 1873 O O . ASP A 1 230 ? -6.658 -6.075 29.894 1.00 96.50 230 ASP A O 1
ATOM 1877 N N . LEU A 1 231 ? -7.192 -4.739 28.176 1.00 97.06 231 LEU A N 1
ATOM 1878 C CA . LEU A 1 231 ? -7.846 -5.805 27.412 1.00 97.06 231 LEU A CA 1
ATOM 1879 C C . LEU A 1 231 ? -6.865 -6.950 27.105 1.00 97.06 231 LEU A C 1
ATOM 1881 O O . LEU A 1 231 ? -5.689 -6.675 26.868 1.00 97.06 231 LEU A O 1
ATOM 1885 N N . PRO A 1 232 ? -7.290 -8.222 27.035 1.00 96.38 232 PRO A N 1
ATOM 1886 C CA . PRO A 1 232 ? -6.354 -9.337 26.853 1.00 96.38 232 PRO A CA 1
ATOM 1887 C C . PRO A 1 232 ? -5.492 -9.235 25.582 1.00 96.38 232 PRO A C 1
ATOM 1889 O O . PRO A 1 232 ? -4.299 -9.535 25.614 1.00 96.38 232 PRO A O 1
ATOM 1892 N N . SER A 1 233 ? -6.053 -8.735 24.479 1.00 96.31 233 SER A N 1
ATOM 1893 C CA . SER A 1 233 ? -5.336 -8.475 23.223 1.00 96.31 233 SER A CA 1
ATOM 1894 C C . SER A 1 233 ? -5.936 -7.282 22.471 1.00 96.31 233 SER A C 1
ATOM 1896 O O . SER A 1 233 ? -6.973 -6.752 22.864 1.00 96.31 233 SER A O 1
ATOM 1898 N N . ILE A 1 234 ? -5.296 -6.860 21.375 1.00 96.81 234 ILE A N 1
ATOM 1899 C CA . ILE A 1 234 ? -5.852 -5.836 20.474 1.00 96.81 234 ILE A CA 1
ATOM 1900 C C . ILE A 1 234 ? -7.151 -6.286 19.789 1.00 96.81 234 ILE A C 1
ATOM 1902 O O . ILE A 1 234 ? -7.953 -5.437 19.428 1.00 96.81 234 ILE A O 1
ATOM 1906 N N . TYR A 1 235 ? -7.387 -7.596 19.669 1.00 97.75 235 TYR A N 1
ATOM 1907 C CA . TYR A 1 235 ? -8.606 -8.167 19.080 1.00 97.75 235 TYR A CA 1
ATOM 1908 C C . TYR A 1 235 ? -9.809 -8.126 20.023 1.00 97.75 235 TYR A C 1
ATOM 1910 O O . TYR A 1 235 ? -10.926 -8.385 19.614 1.00 97.75 235 TYR A O 1
ATOM 1918 N N . HIS A 1 236 ? -9.598 -7.793 21.297 1.00 97.75 236 HIS A N 1
ATOM 1919 C CA . HIS A 1 236 ? -10.697 -7.557 22.234 1.00 97.75 236 HIS A CA 1
ATOM 1920 C C . HIS A 1 236 ? -11.231 -6.119 22.152 1.00 97.75 236 HIS A C 1
ATOM 1922 O O . HIS A 1 236 ? -12.088 -5.737 22.947 1.00 97.75 236 HIS A O 1
ATOM 1928 N N . LEU A 1 237 ? -10.682 -5.284 21.261 1.00 97.25 237 LEU A N 1
ATOM 1929 C CA . LEU A 1 237 ? -11.219 -3.953 21.016 1.00 97.25 237 LEU A CA 1
ATOM 1930 C C . LEU A 1 237 ? -12.542 -4.064 20.267 1.00 97.25 237 LEU A C 1
ATOM 1932 O O . LEU A 1 237 ? -12.583 -4.551 19.146 1.00 97.25 237 LEU A O 1
ATOM 1936 N N . ASP A 1 238 ? -13.605 -3.519 20.848 1.00 97.88 238 ASP A N 1
ATOM 1937 C CA . ASP A 1 238 ? -14.891 -3.460 20.161 1.00 97.88 238 ASP A CA 1
ATOM 1938 C C . ASP A 1 238 ? -14.842 -2.520 18.944 1.00 97.88 238 ASP A C 1
ATOM 1940 O O . ASP A 1 238 ? -14.337 -1.390 19.038 1.00 97.88 238 ASP A O 1
ATOM 1944 N N . ASP A 1 239 ? -15.456 -2.948 17.836 1.00 98.31 239 ASP A N 1
ATOM 1945 C CA . ASP A 1 239 ? -15.710 -2.118 16.655 1.00 98.31 239 ASP A CA 1
ATOM 1946 C C . ASP A 1 239 ? -16.769 -1.046 16.960 1.00 98.31 239 ASP A C 1
ATOM 1948 O O . ASP A 1 239 ? -17.976 -1.227 16.782 1.00 98.31 239 ASP A O 1
ATOM 1952 N N . THR A 1 240 ? -16.308 0.084 17.492 1.00 98.25 240 THR A N 1
ATOM 1953 C CA . THR A 1 240 ? -17.151 1.209 17.904 1.00 98.25 240 THR A CA 1
ATOM 1954 C C . THR A 1 240 ? -16.552 2.536 17.459 1.00 98.25 240 THR A C 1
ATOM 1956 O O . THR A 1 240 ? -15.332 2.704 17.381 1.00 98.25 240 THR A O 1
ATOM 1959 N N . TRP A 1 241 ? -17.412 3.533 17.238 1.00 98.31 241 TRP A N 1
ATOM 1960 C CA . TRP A 1 241 ? -16.972 4.894 16.913 1.00 98.31 241 TRP A CA 1
ATOM 1961 C C . TRP A 1 241 ? -16.148 5.550 18.033 1.00 98.31 241 TRP A C 1
ATOM 1963 O O . TRP A 1 241 ? -15.281 6.378 17.750 1.00 98.31 241 TRP A O 1
ATOM 1973 N N . ASP A 1 242 ? -16.356 5.153 19.290 1.00 98.25 242 ASP A N 1
ATOM 1974 C CA . ASP A 1 242 ? -15.563 5.636 20.424 1.00 98.25 242 ASP A CA 1
ATOM 1975 C C . ASP A 1 242 ? -14.119 5.124 20.349 1.00 98.25 242 ASP A C 1
ATOM 1977 O O . ASP A 1 242 ? -13.173 5.903 20.488 1.00 98.25 242 ASP A O 1
ATOM 1981 N N . ASN A 1 243 ? -13.926 3.829 20.077 1.00 98.31 243 ASN A N 1
ATOM 1982 C CA . ASN A 1 243 ? -12.588 3.271 19.876 1.00 98.31 243 ASN A CA 1
ATOM 1983 C C . ASN A 1 243 ? -11.942 3.821 18.600 1.00 98.31 243 ASN A C 1
ATOM 1985 O O . ASN A 1 243 ? -10.769 4.192 18.629 1.00 98.31 243 ASN A O 1
ATOM 1989 N N . PHE A 1 244 ? -12.713 3.982 17.523 1.00 98.69 244 PHE A N 1
ATOM 1990 C CA . PHE A 1 244 ? -12.260 4.662 16.310 1.00 98.69 244 PHE A CA 1
ATOM 1991 C C . PHE A 1 244 ? -11.745 6.079 16.578 1.00 98.69 244 PHE A C 1
ATOM 1993 O O . PHE A 1 244 ? -10.682 6.454 16.082 1.00 98.69 244 PHE A O 1
ATOM 2000 N N . THR A 1 245 ? -12.456 6.855 17.396 1.00 98.62 245 THR A N 1
ATOM 2001 C CA . THR A 1 245 ? -12.045 8.215 17.766 1.00 98.62 245 THR A CA 1
ATOM 2002 C C . THR A 1 245 ? -10.718 8.197 18.523 1.00 98.62 245 THR A C 1
ATOM 2004 O O . THR A 1 245 ? -9.794 8.918 18.151 1.00 98.62 245 THR A O 1
ATOM 2007 N N . LYS A 1 246 ? -10.566 7.315 19.522 1.00 98.56 246 LYS A N 1
ATOM 2008 C CA . LYS A 1 246 ? -9.309 7.169 20.283 1.00 98.56 246 LYS A CA 1
ATOM 2009 C C . LYS A 1 246 ? -8.128 6.775 19.389 1.00 98.56 246 LYS A C 1
ATOM 2011 O O . LYS A 1 246 ? -7.041 7.336 19.520 1.00 98.56 246 LYS A O 1
ATOM 2016 N N . VAL A 1 247 ? -8.338 5.826 18.474 1.00 98.56 247 VAL A N 1
ATOM 2017 C CA . VAL A 1 247 ? -7.316 5.399 17.504 1.00 98.56 247 VAL A CA 1
ATOM 2018 C C . VAL A 1 247 ? -6.952 6.540 16.561 1.00 98.56 247 VAL A C 1
ATOM 2020 O O . VAL A 1 247 ? -5.769 6.786 16.333 1.00 98.56 247 VAL A O 1
ATOM 2023 N N . SER A 1 248 ? -7.945 7.279 16.070 1.00 98.50 248 SER A N 1
ATOM 2024 C CA . SER A 1 248 ? -7.726 8.429 15.193 1.00 98.50 248 SER A CA 1
ATOM 2025 C C . SER A 1 248 ? -6.888 9.508 15.879 1.00 98.50 248 SER A C 1
ATOM 2027 O O . SER A 1 248 ? -5.891 9.952 15.320 1.00 98.50 248 SER A O 1
ATOM 2029 N N . GLU A 1 249 ? -7.205 9.864 17.127 1.00 98.31 249 GLU A N 1
ATOM 2030 C CA . GLU A 1 249 ? -6.418 10.830 17.905 1.00 98.31 249 GLU A CA 1
ATOM 2031 C C . GLU A 1 249 ? -4.970 10.375 18.136 1.00 98.31 249 GLU A C 1
ATOM 2033 O O . GLU A 1 249 ? -4.040 11.188 18.136 1.00 98.31 249 GLU A O 1
ATOM 2038 N N . MET A 1 250 ? -4.765 9.077 18.370 1.00 98.00 250 MET A N 1
ATOM 2039 C CA . MET A 1 250 ? -3.434 8.489 18.508 1.00 98.00 250 MET A CA 1
ATOM 2040 C C . MET A 1 250 ? -2.641 8.607 17.199 1.00 98.00 250 MET A C 1
ATOM 2042 O O . MET A 1 250 ? -1.491 9.057 17.223 1.00 98.00 250 MET A O 1
ATOM 2046 N N . LEU A 1 251 ? -3.258 8.251 16.070 1.00 98.44 251 LEU A N 1
ATOM 2047 C CA . LEU A 1 251 ? -2.651 8.320 14.741 1.00 98.44 251 LEU A CA 1
ATOM 2048 C C . LEU A 1 251 ? -2.361 9.768 14.322 1.00 98.44 251 LEU A C 1
ATOM 2050 O O . LEU A 1 251 ? -1.266 10.057 13.846 1.00 98.44 251 LEU A O 1
ATOM 2054 N N . ASP A 1 252 ? -3.265 10.706 14.606 1.00 98.31 252 ASP A N 1
ATOM 2055 C CA . ASP A 1 252 ? -3.071 12.132 14.322 1.00 98.31 252 ASP A CA 1
ATOM 2056 C C . ASP A 1 252 ? -1.870 12.714 15.067 1.00 98.31 252 ASP A C 1
ATOM 2058 O O . ASP A 1 252 ? -1.087 13.475 14.500 1.00 98.31 252 ASP A O 1
ATOM 2062 N N . LYS A 1 253 ? -1.676 12.348 16.342 1.00 96.50 253 LYS A N 1
ATOM 2063 C CA . LYS A 1 253 ? -0.494 12.775 17.111 1.00 96.50 253 LYS A CA 1
ATOM 2064 C C . LYS A 1 253 ? 0.801 12.311 16.445 1.00 96.50 253 LYS A C 1
ATOM 2066 O O . LYS A 1 253 ? 1.798 13.034 16.481 1.00 96.50 253 LYS A O 1
ATOM 2071 N N . LYS A 1 254 ? 0.800 11.117 15.849 1.00 96.38 254 LYS A N 1
ATOM 2072 C CA . LYS A 1 254 ? 1.963 10.556 15.152 1.00 96.38 254 LYS A CA 1
ATOM 2073 C C . LYS A 1 254 ? 2.176 11.223 13.800 1.00 96.38 254 LYS A C 1
ATOM 2075 O O . LYS A 1 254 ? 3.301 11.644 13.536 1.00 96.38 254 LYS A O 1
ATOM 2080 N N . LEU A 1 255 ? 1.113 11.400 13.016 1.00 95.88 255 LEU A N 1
ATOM 2081 C CA . LEU A 1 255 ? 1.154 12.081 11.722 1.00 95.88 255 LEU A CA 1
ATOM 2082 C C . LEU A 1 255 ? 1.659 13.523 11.879 1.00 95.88 255 LEU A C 1
ATOM 2084 O O . LEU A 1 255 ? 2.650 13.902 11.265 1.00 95.88 255 LEU A O 1
ATOM 2088 N N . ASN A 1 256 ? 1.103 14.282 12.825 1.00 94.12 256 ASN A N 1
ATOM 2089 C CA . ASN A 1 256 ? 1.546 15.650 13.107 1.00 94.12 256 ASN A CA 1
ATOM 2090 C C . ASN A 1 256 ? 3.016 15.720 13.554 1.00 94.12 256 ASN A C 1
ATOM 2092 O O . ASN A 1 256 ? 3.711 16.694 13.277 1.00 94.12 256 ASN A O 1
ATOM 2096 N N . LYS A 1 257 ? 3.524 14.710 14.271 1.00 91.25 257 LYS A N 1
ATOM 2097 C CA . LYS A 1 257 ? 4.944 14.655 14.651 1.00 91.25 257 LYS A CA 1
ATOM 2098 C C . LYS A 1 257 ? 5.849 14.349 13.451 1.00 91.25 257 LYS A C 1
ATOM 2100 O O . LYS A 1 257 ? 6.998 14.782 13.447 1.00 91.25 257 LYS A O 1
ATOM 2105 N N . MET A 1 258 ? 5.367 13.588 12.469 1.00 87.12 258 MET A N 1
ATOM 2106 C CA . MET A 1 258 ? 6.068 13.340 11.204 1.00 87.12 258 MET A CA 1
ATOM 2107 C C . MET A 1 258 ? 6.159 14.601 10.351 1.00 87.12 258 MET A C 1
ATOM 2109 O O . MET A 1 258 ? 7.251 14.927 9.908 1.00 87.12 258 MET A O 1
ATOM 2113 N N . ASP A 1 259 ? 5.065 15.347 10.216 1.00 80.56 259 ASP A N 1
ATOM 2114 C CA . ASP A 1 259 ? 5.027 16.552 9.376 1.00 80.56 259 ASP A CA 1
ATOM 2115 C C . ASP A 1 259 ? 5.894 17.710 9.906 1.00 80.56 259 ASP A C 1
ATOM 2117 O O . ASP A 1 259 ? 6.257 18.611 9.157 1.00 80.56 259 ASP A O 1
ATOM 2121 N N . ASN A 1 260 ? 6.244 17.694 11.196 1.00 73.31 260 ASN A N 1
ATOM 2122 C CA . ASN A 1 260 ? 7.098 18.702 11.834 1.00 73.31 260 ASN A CA 1
ATOM 2123 C C . ASN A 1 260 ? 8.602 18.339 11.838 1.00 73.31 260 ASN A C 1
ATOM 2125 O O . ASN A 1 260 ? 9.361 18.948 12.599 1.00 73.31 260 ASN A O 1
ATOM 2129 N N . ARG A 1 261 ? 9.029 17.327 11.072 1.00 64.50 261 ARG A N 1
ATOM 2130 C CA . ARG A 1 261 ? 10.435 16.898 10.966 1.00 64.50 261 ARG A CA 1
ATOM 2131 C C . ARG A 1 261 ? 11.164 17.464 9.757 1.00 64.50 261 ARG A C 1
ATOM 2133 O O . ARG A 1 261 ? 10.509 17.738 8.733 1.00 64.50 261 ARG A O 1
#

Foldseek 3Di:
DVVVVVVLVVDPVSVVVLVVVCPVDPPVVSVVVVVVVVVVVCLVPDAFPDWWKKWDDDPNKIKIWIWTHHWQKIWIWTDIQLADIDIDMDGDPGSVVSVVVSVVVVVVVVVVVIDTDDDDDDCSPPPWFLDALVVDDDDPVDDSLLSLQLLQLVQLLCLVVVFFDPVLCVVVVVVVVSVCSVVVVDGSSVSCVVVNNTRTSNGGHSLNSVLSVVPSVVLLVCCVVQQVNPPPGSSPDDRDVVSSVSSSVSSVVSSVVVVVD

Solvent-accessible surface area (backbone atoms only — not comparable to full-atom values): 14558 Å² total; per-residue (Å²): 109,73,74,60,53,52,58,28,69,77,32,86,66,35,61,51,54,61,51,61,68,38,75,85,44,61,72,67,56,47,53,51,52,48,50,52,52,51,51,50,53,50,63,74,62,54,76,62,82,39,76,49,34,30,40,32,80,55,99,96,39,45,36,40,38,39,42,38,29,53,64,30,35,35,40,39,41,37,35,36,59,46,51,67,74,50,76,50,77,47,81,44,97,36,45,68,57,31,52,53,49,52,53,48,51,50,54,52,42,41,75,74,61,33,40,83,52,78,88,71,95,44,67,63,76,66,64,60,56,85,44,49,49,90,78,60,86,69,60,90,93,52,64,78,69,33,59,24,30,63,62,4,43,52,51,38,40,36,57,78,69,66,23,48,20,66,66,50,36,62,76,72,61,46,58,62,63,54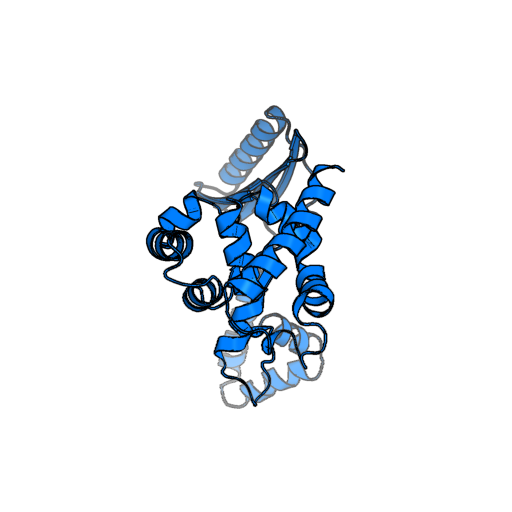,48,37,36,75,70,65,76,44,54,30,28,61,53,24,55,77,56,69,28,50,45,41,48,65,57,26,23,52,68,34,32,55,51,43,73,77,38,48,89,54,42,65,58,48,43,30,64,74,68,36,49,88,46,95,42,60,54,68,46,69,93,42,72,69,52,40,49,56,51,37,56,54,50,48,58,51,50,56,56,56,73,74,105

Sequence (261 aa):
MKKLIQRLLDNKAGAFLVLILGILISPFVAIFKWKEITERLKEENKEPDFTKYLERNADNETSFINITVEDTWIRVEEGEFLGQVSKSSHGKNSKESALNWANQLVNDKISEGFRITKYIETQ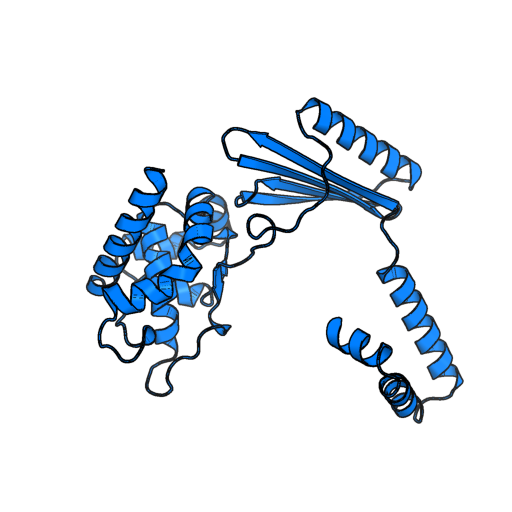ENTLTKYDDWDWHEVPEDLDEFQGYVPGGLYLGWAIDRGLLNHEFIKESGLNKVIADFKDRKITGPKIYENIDGVLDKELLNKAGNRFSLEYFDSYLSDLKIGVAGDLPSIYHLDDTWDNFTKVSEMLDKKLNKMDNR